Protein AF-A0A166CXY4-F1 (afdb_monomer)

Foldseek 3Di:
DFWWKKWFKWKAWPVDRQFIFTKIATQQAFLLQVVVQVCVQQVHDDPAKKKKAQVADDPDGPPMAIPDPDPVGHHRRDGNNVSPDDQQRKIWMFTHPPPGGIIIMGGHDMDIGPDDDGMHTPDGGDHDDPDDDPVNVVVPPPDPLPPDDDDDDQQDWFQDPNDTDRNVRVSVQLSVDWDQDPNWIWTQDPNDIDTPVRVVVRD

pLDDT: mean 85.79, std 14.76, range [39.22, 98.81]

Radius of gyration: 26.17 Å; Cα contacts (8 Å, |Δi|>4): 365; chains: 1; bounding box: 60×29×74 Å

Structure (mmCIF, N/CA/C/O backbone):
data_AF-A0A166CXY4-F1
#
_entry.id   AF-A0A166CXY4-F1
#
loop_
_atom_site.group_PDB
_atom_site.id
_atom_site.type_symbol
_atom_site.label_atom_id
_atom_site.label_alt_id
_atom_site.label_comp_id
_atom_site.label_asym_id
_atom_site.label_entity_id
_atom_site.label_seq_id
_atom_site.pdbx_PDB_ins_code
_atom_site.Cartn_x
_atom_site.Cartn_y
_atom_site.Cartn_z
_atom_site.occupancy
_atom_site.B_iso_or_equiv
_atom_site.auth_seq_id
_atom_site.auth_comp_id
_atom_site.auth_asym_id
_atom_site.auth_atom_id
_atom_site.pdbx_PDB_model_num
ATOM 1 N N . MET A 1 1 ? -22.647 -6.910 21.589 1.00 65.75 1 MET A N 1
ATOM 2 C CA . MET A 1 1 ? -21.439 -6.856 20.734 1.00 65.75 1 MET A CA 1
ATOM 3 C C . MET A 1 1 ? -20.836 -5.466 20.841 1.00 65.75 1 MET A C 1
ATOM 5 O O . MET A 1 1 ? -21.573 -4.499 20.676 1.00 65.75 1 MET A O 1
ATOM 9 N N . THR A 1 2 ? -19.546 -5.363 21.155 1.00 84.75 2 THR A N 1
ATOM 10 C CA . THR A 1 2 ? -18.831 -4.078 21.233 1.00 84.75 2 THR A CA 1
ATOM 11 C C . THR A 1 2 ? -18.620 -3.524 19.826 1.00 84.75 2 THR A C 1
ATOM 13 O O . THR A 1 2 ? -18.305 -4.283 18.909 1.00 84.75 2 THR A O 1
ATOM 16 N N . LYS A 1 3 ? -18.836 -2.217 19.637 1.00 89.06 3 LYS A N 1
ATOM 17 C CA . LYS A 1 3 ? -18.522 -1.552 18.366 1.00 89.06 3 LYS A CA 1
ATOM 18 C C . LYS A 1 3 ? -17.006 -1.521 18.182 1.00 89.06 3 LYS A C 1
ATOM 20 O O . LYS A 1 3 ? -16.303 -1.185 19.130 1.00 89.06 3 LYS A O 1
ATOM 25 N N . LYS A 1 4 ? -16.551 -1.824 16.971 1.00 94.31 4 LYS A N 1
ATOM 26 C CA . LYS A 1 4 ? -15.147 -1.759 16.560 1.00 94.31 4 LYS A CA 1
ATOM 27 C C . LYS A 1 4 ? -14.946 -0.616 15.579 1.00 94.31 4 LYS A C 1
ATOM 29 O O . LYS A 1 4 ? -15.883 -0.292 14.839 1.00 94.31 4 LYS A O 1
ATOM 34 N N . GLU A 1 5 ? -13.761 -0.017 15.566 1.00 97.12 5 GLU A N 1
ATOM 35 C CA . GLU A 1 5 ? -13.399 0.948 14.534 1.00 97.12 5 GLU A CA 1
ATOM 36 C C . GLU A 1 5 ? -13.218 0.258 13.181 1.00 97.12 5 GLU A C 1
ATOM 38 O O . GLU A 1 5 ? -12.687 -0.849 13.064 1.00 97.12 5 GLU A O 1
ATOM 43 N N . VAL A 1 6 ? -13.716 0.913 12.141 1.00 97.88 6 VAL A N 1
ATOM 44 C CA . VAL A 1 6 ? -13.521 0.546 10.747 1.00 97.88 6 VAL A CA 1
ATOM 45 C C . VAL A 1 6 ? -12.967 1.767 10.036 1.00 97.88 6 VAL A C 1
ATOM 47 O O . VAL A 1 6 ? -13.570 2.841 10.051 1.00 97.88 6 VAL A O 1
ATOM 50 N N . TYR A 1 7 ? -11.806 1.579 9.426 1.00 98.38 7 TYR A N 1
ATOM 51 C CA . TYR A 1 7 ? -11.067 2.593 8.702 1.00 98.38 7 TYR A CA 1
ATOM 52 C C . TYR A 1 7 ? -11.432 2.543 7.225 1.00 98.38 7 TYR A C 1
ATOM 54 O O . TYR A 1 7 ? -11.537 1.466 6.635 1.00 98.38 7 TYR A O 1
ATOM 62 N N . GLU A 1 8 ? -11.577 3.716 6.623 1.00 98.50 8 GLU A N 1
ATOM 63 C CA . GLU A 1 8 ? -11.551 3.889 5.174 1.00 98.50 8 GLU A CA 1
ATOM 64 C C . GLU A 1 8 ? -10.225 4.549 4.809 1.00 98.50 8 GLU A C 1
ATOM 66 O O . GLU A 1 8 ? -9.956 5.686 5.196 1.00 98.50 8 GLU A O 1
ATOM 71 N N . LEU A 1 9 ? -9.381 3.810 4.099 1.00 98.81 9 LEU A N 1
ATOM 72 C CA . LEU A 1 9 ? -8.016 4.189 3.761 1.00 98.81 9 LEU A CA 1
ATOM 73 C C . LEU A 1 9 ? -7.928 4.434 2.256 1.00 98.81 9 LEU A C 1
ATOM 75 O O . LEU A 1 9 ? -8.240 3.538 1.471 1.00 98.81 9 LEU A O 1
ATOM 79 N N . LYS A 1 10 ? -7.506 5.629 1.839 1.00 98.75 10 LYS A N 1
ATOM 80 C CA . LYS A 1 10 ? -7.125 5.879 0.444 1.00 98.75 10 LYS A CA 1
ATOM 81 C C . LYS A 1 10 ? -5.663 5.504 0.280 1.00 98.75 10 LYS A C 1
ATOM 83 O O . LYS A 1 10 ? -4.832 6.060 0.985 1.00 98.75 10 LYS A O 1
ATOM 88 N N . VAL A 1 11 ? -5.378 4.600 -0.643 1.00 98.69 11 VAL A N 1
ATOM 89 C CA . VAL A 1 11 ? -4.031 4.164 -1.008 1.00 98.69 11 VAL A CA 1
ATOM 90 C C . VAL A 1 11 ? -3.764 4.630 -2.429 1.00 98.69 11 VAL A C 1
ATOM 92 O O . VAL A 1 11 ? -4.503 4.245 -3.333 1.00 98.69 11 VAL A O 1
ATOM 95 N N . VAL A 1 12 ? -2.769 5.488 -2.613 1.00 98.62 12 VAL A N 1
ATOM 96 C CA . VAL A 1 12 ? -2.410 6.118 -3.889 1.00 98.62 12 VAL A CA 1
ATOM 97 C C . VAL A 1 12 ? -1.021 5.642 -4.279 1.00 98.62 12 VAL A C 1
ATOM 99 O O . VAL A 1 12 ? -0.127 5.665 -3.436 1.00 98.62 12 VAL A O 1
ATOM 102 N N . TYR A 1 13 ? -0.851 5.197 -5.519 1.00 98.06 13 TYR A N 1
ATOM 103 C CA . TYR A 1 13 ? 0.473 4.883 -6.048 1.00 98.06 13 TYR A CA 1
ATOM 104 C C . TYR A 1 13 ? 1.281 6.175 -6.210 1.00 98.06 13 TYR A C 1
ATOM 106 O O . TYR A 1 13 ? 0.756 7.170 -6.705 1.00 98.06 13 TYR A O 1
ATOM 114 N N . ASP A 1 14 ? 2.528 6.185 -5.747 1.00 96.19 14 ASP A N 1
ATOM 115 C CA . ASP A 1 14 ? 3.358 7.395 -5.761 1.00 96.19 14 ASP A CA 1
ATOM 116 C C . ASP A 1 14 ? 3.742 7.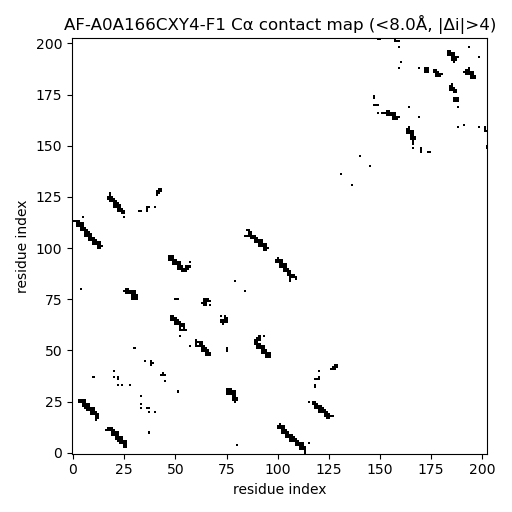825 -7.1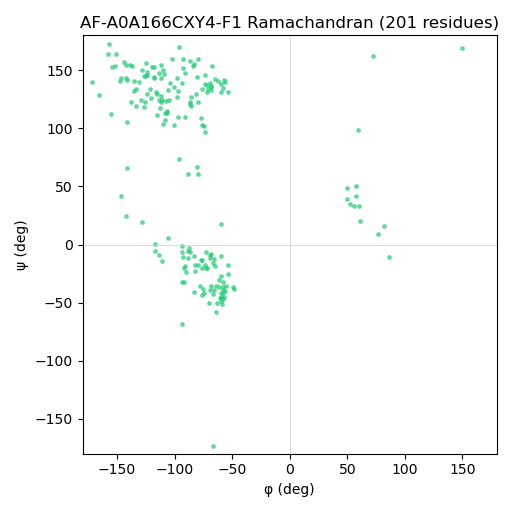86 1.00 96.19 14 ASP A C 1
ATOM 118 O O . ASP A 1 14 ? 3.728 9.015 -7.489 1.00 96.19 14 ASP A O 1
ATOM 122 N N . GLY A 1 15 ? 3.975 6.861 -8.086 1.00 94.19 15 GLY A N 1
ATOM 123 C CA . GLY A 1 15 ? 4.347 7.139 -9.478 1.00 94.19 15 GLY A CA 1
ATOM 124 C C . GLY A 1 15 ? 3.213 7.696 -10.348 1.00 94.19 15 GLY A C 1
ATOM 125 O O . GLY A 1 15 ? 3.483 8.320 -11.370 1.00 94.19 15 GLY A O 1
ATOM 126 N N . ASP A 1 16 ? 1.949 7.511 -9.950 1.00 95.88 16 ASP A N 1
ATOM 127 C CA . ASP A 1 16 ? 0.789 8.096 -10.631 1.00 95.88 16 ASP A CA 1
ATOM 128 C C . ASP A 1 16 ? -0.404 8.247 -9.674 1.00 95.88 16 ASP A C 1
ATOM 130 O O . ASP A 1 16 ? -1.050 7.276 -9.261 1.00 95.88 16 ASP A O 1
ATOM 134 N N . SER A 1 17 ? -0.746 9.501 -9.372 1.00 94.38 17 SER A N 1
ATOM 135 C CA . SER A 1 17 ? -1.829 9.846 -8.449 1.00 94.38 17 SER A CA 1
ATOM 136 C C . SER A 1 17 ? -3.241 9.479 -8.936 1.00 94.38 17 SER A C 1
ATOM 138 O O . SER A 1 17 ? -4.169 9.413 -8.118 1.00 94.38 17 SER A O 1
ATOM 140 N N . GLU A 1 18 ? -3.415 9.196 -10.233 1.00 96.25 18 GLU A N 1
ATOM 141 C CA . GLU A 1 18 ? -4.673 8.700 -10.801 1.00 96.25 18 GLU A CA 1
ATOM 142 C C . GLU A 1 18 ? -4.903 7.210 -10.501 1.00 96.25 18 GLU A C 1
ATOM 144 O O . GLU A 1 18 ? -6.028 6.707 -10.620 1.00 96.25 18 GLU A O 1
ATOM 149 N N . ILE A 1 19 ? -3.872 6.505 -10.028 1.00 97.62 19 ILE A N 1
ATOM 150 C CA . ILE A 1 19 ? -3.940 5.104 -9.629 1.00 97.62 19 ILE A CA 1
ATOM 151 C C . ILE A 1 19 ? -4.141 5.013 -8.116 1.00 97.62 19 ILE A C 1
ATOM 153 O O . ILE A 1 19 ? -3.248 5.276 -7.309 1.00 97.62 19 ILE A O 1
ATOM 157 N N . PHE A 1 20 ? -5.338 4.591 -7.696 1.00 98.62 20 PHE A N 1
ATOM 158 C CA . PHE A 1 20 ? -5.637 4.450 -6.273 1.00 98.62 20 PHE A CA 1
ATOM 159 C C . PHE A 1 20 ? -6.671 3.375 -5.942 1.00 98.62 20 PHE A C 1
ATOM 161 O O . PHE A 1 20 ? -7.460 2.903 -6.771 1.00 98.62 20 PHE A O 1
ATOM 168 N N . ARG A 1 21 ? -6.701 3.015 -4.659 1.00 98.69 21 ARG A N 1
ATOM 169 C CA . ARG A 1 21 ? -7.725 2.181 -4.028 1.00 98.69 21 ARG A CA 1
ATOM 170 C C . ARG A 1 21 ? -8.282 2.896 -2.803 1.00 98.69 21 ARG A C 1
ATOM 172 O O . ARG A 1 21 ? -7.561 3.592 -2.098 1.00 98.69 21 ARG A O 1
ATOM 179 N N . VAL A 1 22 ? -9.570 2.718 -2.531 1.00 98.62 22 VAL A N 1
ATOM 180 C CA . VAL A 1 22 ? -10.152 3.029 -1.217 1.00 98.62 22 VAL A CA 1
ATOM 181 C C . VAL A 1 22 ? -10.479 1.707 -0.551 1.00 98.62 22 VAL A C 1
ATOM 183 O O . VAL A 1 22 ? -11.342 0.977 -1.035 1.00 98.62 22 VAL A O 1
ATOM 186 N N . ILE A 1 23 ? -9.776 1.383 0.526 1.00 98.62 23 ILE A N 1
ATOM 187 C CA . ILE A 1 23 ? -9.884 0.115 1.247 1.00 98.62 23 ILE A CA 1
ATOM 188 C C . ILE A 1 23 ? -10.630 0.353 2.554 1.00 98.62 23 ILE A C 1
ATOM 190 O O . ILE A 1 23 ? -10.317 1.282 3.294 1.00 98.62 23 ILE A O 1
ATOM 194 N N . LYS A 1 24 ? -11.610 -0.502 2.846 1.00 98.12 24 LYS A N 1
ATOM 195 C CA . LYS A 1 24 ? -12.312 -0.526 4.129 1.00 98.12 24 LYS A CA 1
ATOM 196 C C . LYS A 1 24 ? -11.826 -1.711 4.954 1.00 98.12 24 LYS A C 1
ATOM 198 O O . LYS A 1 24 ? -11.881 -2.843 4.468 1.00 98.12 24 LYS A O 1
ATOM 203 N N . ILE A 1 25 ? -11.350 -1.458 6.172 1.00 98.38 25 ILE A N 1
ATOM 204 C CA . ILE A 1 25 ? -10.673 -2.449 7.023 1.00 98.38 25 ILE A CA 1
ATOM 205 C C . ILE A 1 25 ? -10.956 -2.190 8.511 1.00 98.38 25 ILE A C 1
ATOM 207 O O . ILE A 1 25 ? -11.045 -1.043 8.934 1.00 98.38 25 ILE A O 1
ATOM 211 N N . ARG A 1 26 ? -11.154 -3.245 9.310 1.00 97.38 26 ARG A N 1
ATOM 212 C CA . ARG A 1 26 ? -11.517 -3.136 10.739 1.00 97.38 26 ARG A CA 1
ATOM 213 C C . ARG A 1 26 ? -10.284 -3.147 11.630 1.00 97.38 26 ARG A C 1
ATOM 215 O O . ARG A 1 26 ? -9.298 -3.782 11.287 1.00 97.38 26 ARG A O 1
ATOM 222 N N . GLU A 1 27 ? -10.385 -2.509 12.787 1.00 97.06 27 GLU A N 1
ATOM 223 C CA . GLU A 1 27 ? -9.291 -2.293 13.740 1.00 97.06 27 GLU A CA 1
ATOM 224 C C . GLU A 1 27 ? -8.526 -3.528 14.200 1.00 97.06 27 GLU A C 1
ATOM 226 O O . GLU A 1 27 ? -7.366 -3.409 14.561 1.00 97.06 27 GLU A O 1
ATOM 231 N N . ASP A 1 28 ? -9.144 -4.703 14.171 1.00 95.88 28 ASP A N 1
ATOM 232 C CA . ASP A 1 28 ? -8.529 -5.970 14.558 1.00 95.88 28 ASP A CA 1
ATOM 233 C C . ASP A 1 28 ? -7.762 -6.662 13.425 1.00 95.88 28 ASP A C 1
ATOM 235 O O . ASP A 1 28 ? -7.106 -7.669 13.675 1.00 95.88 28 ASP A O 1
ATOM 239 N N . HIS A 1 29 ? -7.827 -6.133 12.203 1.00 97.88 29 HIS A N 1
ATOM 240 C CA . HIS A 1 29 ? -6.962 -6.569 11.113 1.00 97.88 29 HIS A CA 1
ATOM 241 C C . HIS A 1 29 ? -5.584 -5.931 11.243 1.00 97.88 29 HIS A C 1
ATOM 243 O O . HIS A 1 29 ? -5.406 -4.905 11.907 1.00 97.88 29 HIS A O 1
ATOM 249 N N . SER A 1 30 ? -4.617 -6.558 10.592 1.00 98.06 30 SER A N 1
ATOM 250 C CA . SER A 1 30 ? -3.218 -6.164 10.622 1.00 98.06 30 SER A CA 1
ATOM 251 C C . SER A 1 30 ? -2.809 -5.285 9.439 1.00 98.06 30 SER A C 1
ATOM 253 O O . SER A 1 30 ? -3.540 -5.154 8.452 1.00 98.06 30 SER A O 1
ATOM 255 N N . LEU A 1 31 ? -1.605 -4.711 9.508 1.00 98.19 31 LEU A N 1
ATOM 256 C CA . LEU A 1 31 ? -0.964 -4.106 8.334 1.00 98.19 31 LEU A CA 1
ATOM 257 C C . LEU A 1 31 ? -0.712 -5.144 7.228 1.00 98.19 31 LEU A C 1
ATOM 259 O O . LEU A 1 31 ? -0.798 -4.823 6.044 1.00 98.19 31 LEU A O 1
ATOM 263 N N . GLU A 1 32 ? -0.474 -6.405 7.594 1.00 97.81 32 GLU A N 1
ATOM 264 C CA . GLU A 1 32 ? -0.384 -7.517 6.648 1.00 97.81 32 GLU A CA 1
ATOM 265 C C . GLU A 1 32 ? -1.688 -7.700 5.855 1.00 97.81 32 GLU A C 1
ATOM 267 O O . GLU A 1 32 ? -1.668 -7.829 4.630 1.00 97.81 32 GLU A O 1
ATOM 272 N N . ASP A 1 33 ? -2.837 -7.653 6.532 1.00 98.25 33 ASP A N 1
ATOM 273 C CA . ASP A 1 33 ? -4.148 -7.754 5.882 1.00 98.25 33 ASP A CA 1
ATOM 274 C C . ASP A 1 33 ? -4.412 -6.570 4.943 1.00 98.25 33 ASP A C 1
ATOM 276 O O . ASP A 1 33 ? -5.017 -6.740 3.878 1.00 98.25 33 ASP A O 1
ATOM 280 N N . LEU A 1 34 ? -3.943 -5.372 5.312 1.00 98.56 34 LEU A N 1
ATOM 281 C CA . LEU A 1 34 ? -4.001 -4.189 4.456 1.00 98.56 34 LEU A CA 1
ATOM 282 C C . LEU A 1 34 ? -3.170 -4.386 3.180 1.00 98.56 34 LEU A C 1
ATOM 284 O O . LEU A 1 34 ? -3.705 -4.189 2.086 1.00 98.56 34 LEU A O 1
ATOM 288 N N . ALA A 1 35 ? -1.913 -4.826 3.308 1.00 98.25 35 ALA A N 1
ATOM 289 C CA . ALA A 1 35 ? -1.032 -5.098 2.171 1.00 98.25 35 ALA A CA 1
ATOM 290 C C . ALA A 1 35 ? -1.631 -6.163 1.241 1.00 98.25 35 ALA A C 1
ATOM 292 O O . ALA A 1 35 ? -1.832 -5.903 0.058 1.00 98.25 35 ALA A O 1
ATOM 293 N N . LYS A 1 36 ? -2.051 -7.314 1.782 1.00 98.06 36 LYS A N 1
ATOM 294 C CA . LYS A 1 36 ? -2.707 -8.385 1.007 1.00 98.06 36 LYS A CA 1
ATOM 295 C C . LYS A 1 36 ? -3.948 -7.892 0.262 1.00 98.06 36 LYS A C 1
ATOM 297 O O . LYS A 1 36 ? -4.190 -8.283 -0.880 1.00 98.06 36 LYS A O 1
ATOM 302 N N . THR A 1 37 ? -4.752 -7.034 0.896 1.00 98.44 37 THR A N 1
ATOM 303 C CA . THR A 1 37 ? -5.955 -6.461 0.273 1.00 98.44 37 THR A CA 1
ATOM 304 C C . THR A 1 37 ? -5.599 -5.526 -0.881 1.00 98.44 37 THR A C 1
ATOM 306 O O . THR A 1 37 ? -6.249 -5.582 -1.927 1.00 98.44 37 THR A O 1
ATOM 309 N N . LEU A 1 38 ? -4.574 -4.687 -0.704 1.00 98.50 38 LEU A N 1
ATOM 310 C CA . LEU A 1 38 ? -4.070 -3.798 -1.745 1.00 98.50 38 LEU A CA 1
ATOM 311 C C . LEU A 1 38 ? -3.501 -4.595 -2.921 1.00 98.50 38 LEU A C 1
ATOM 313 O O . LEU A 1 38 ? -4.020 -4.450 -4.026 1.00 98.50 38 LEU A O 1
ATOM 317 N N . LEU A 1 39 ? -2.508 -5.452 -2.675 1.00 97.75 39 LEU A N 1
ATOM 318 C CA . LEU A 1 39 ? -1.756 -6.192 -3.696 1.00 97.75 39 LEU A CA 1
ATOM 319 C C . LEU A 1 39 ? -2.684 -7.043 -4.560 1.00 97.75 39 LEU A C 1
ATOM 321 O O . LEU A 1 39 ? -2.713 -6.900 -5.782 1.00 97.75 39 LEU A O 1
ATOM 325 N N . LYS A 1 40 ? -3.603 -7.784 -3.927 1.00 96.69 40 LYS A N 1
ATOM 326 C CA . LYS A 1 40 ? -4.647 -8.531 -4.642 1.00 96.69 40 LYS A CA 1
ATOM 327 C C . LYS A 1 40 ? -5.490 -7.645 -5.567 1.00 96.69 40 LYS A C 1
ATOM 329 O O . LYS A 1 40 ? -5.926 -8.093 -6.625 1.00 96.69 40 LYS A O 1
ATOM 334 N N . SER A 1 41 ? -5.764 -6.401 -5.178 1.00 96.81 41 SER A N 1
ATOM 335 C CA . SER A 1 41 ? -6.587 -5.473 -5.968 1.00 96.81 41 SER A CA 1
ATOM 336 C C . SER A 1 41 ? -5.852 -4.793 -7.125 1.00 96.81 41 SER A C 1
ATOM 338 O O . SER A 1 41 ? -6.500 -4.240 -8.021 1.00 96.81 41 SER A O 1
ATOM 340 N N . ILE A 1 42 ? -4.521 -4.800 -7.093 1.00 94.94 42 ILE A N 1
ATOM 341 C CA . ILE A 1 42 ? -3.655 -4.318 -8.176 1.00 94.94 42 ILE A CA 1
ATOM 342 C C . ILE A 1 42 ? -2.996 -5.474 -8.939 1.00 94.94 42 ILE A C 1
ATOM 344 O O . ILE A 1 42 ? -2.243 -5.219 -9.865 1.00 94.94 42 ILE A O 1
ATOM 348 N N . LYS A 1 43 ? -3.369 -6.723 -8.615 1.00 94.38 43 LYS A N 1
ATOM 349 C CA . LYS A 1 43 ? -2.863 -7.969 -9.213 1.00 94.38 43 LYS A CA 1
ATOM 350 C C . LYS A 1 43 ? -1.356 -8.161 -9.042 1.00 94.38 43 LYS A C 1
ATOM 352 O O . LYS A 1 43 ? -0.718 -8.730 -9.919 1.00 94.38 43 LYS A O 1
ATOM 357 N N . PHE A 1 44 ? -0.829 -7.687 -7.923 1.00 94.75 44 PHE A N 1
ATOM 358 C CA . PHE A 1 44 ? 0.534 -7.991 -7.525 1.00 94.75 44 PHE A CA 1
ATOM 359 C C . PHE A 1 44 ? 0.561 -9.336 -6.797 1.00 94.75 44 PHE A C 1
ATOM 361 O O . PHE A 1 44 ? -0.450 -9.757 -6.212 1.00 94.75 44 PHE A O 1
ATOM 368 N N . ASP A 1 45 ? 1.705 -10.001 -6.848 1.00 91.88 45 ASP A N 1
ATOM 369 C CA . ASP A 1 45 ? 2.035 -11.125 -5.981 1.00 91.88 45 ASP A CA 1
ATOM 370 C C . ASP A 1 45 ? 2.175 -10.686 -4.505 1.00 91.88 45 ASP A C 1
ATOM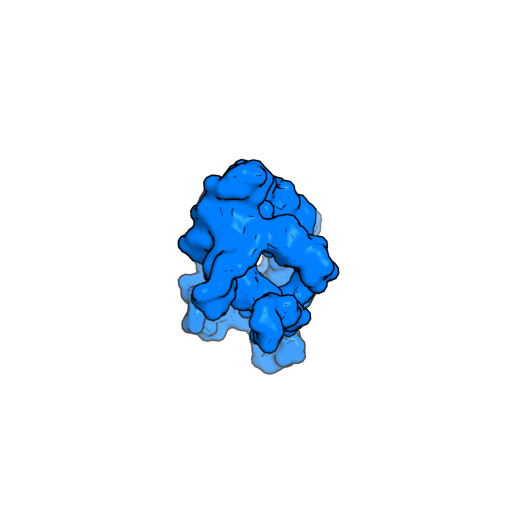 372 O O . ASP A 1 45 ? 1.783 -9.588 -4.097 1.00 91.88 45 ASP A O 1
ATOM 376 N N . TYR A 1 46 ? 2.605 -11.618 -3.655 1.00 90.88 46 TYR A N 1
ATOM 377 C CA . TYR A 1 46 ? 2.742 -11.410 -2.212 1.00 90.88 46 TYR A CA 1
ATOM 378 C C . TYR A 1 46 ? 3.935 -12.203 -1.647 1.00 90.88 46 TYR A C 1
ATOM 380 O O . TYR A 1 46 ? 3.844 -12.858 -0.606 1.00 90.88 46 TYR A O 1
ATOM 388 N N . ASP A 1 47 ? 5.047 -12.208 -2.367 1.00 89.19 47 ASP A N 1
ATOM 389 C CA . ASP A 1 47 ? 6.281 -12.937 -2.048 1.00 89.19 47 ASP A CA 1
ATOM 390 C C . ASP A 1 47 ? 7.491 -12.021 -1.808 1.00 89.19 47 ASP A C 1
ATOM 392 O O . ASP A 1 47 ? 8.519 -12.492 -1.316 1.00 89.19 47 ASP A O 1
ATOM 396 N N . HIS A 1 48 ? 7.341 -10.710 -2.013 1.00 91.31 48 HIS A N 1
ATOM 397 C CA . HIS A 1 48 ? 8.398 -9.730 -1.775 1.00 91.31 48 HIS A CA 1
ATOM 398 C C . HIS A 1 48 ? 8.449 -9.219 -0.328 1.00 91.31 48 HIS A C 1
ATOM 400 O O . HIS A 1 48 ? 7.474 -9.255 0.435 1.00 91.31 48 HIS A O 1
ATOM 406 N N . MET A 1 49 ? 9.621 -8.707 0.061 1.00 93.00 49 MET A N 1
ATOM 407 C CA . MET A 1 49 ? 9.778 -7.938 1.296 1.00 93.00 49 MET A CA 1
ATOM 408 C C . MET A 1 49 ? 9.166 -6.548 1.137 1.00 93.00 49 MET A C 1
ATOM 410 O O . MET A 1 49 ? 9.189 -5.956 0.061 1.00 93.00 49 MET A O 1
ATOM 414 N N . TYR A 1 50 ? 8.598 -6.038 2.225 1.00 94.50 50 TYR A N 1
ATOM 415 C CA . TYR A 1 50 ? 7.966 -4.727 2.254 1.00 94.50 50 TYR A CA 1
ATOM 416 C C . TYR A 1 50 ? 7.906 -4.182 3.677 1.00 94.50 50 TYR A C 1
ATOM 418 O O . TYR A 1 50 ? 8.024 -4.932 4.657 1.00 94.50 50 TYR A O 1
ATOM 426 N N . LEU A 1 51 ? 7.665 -2.880 3.801 1.00 94.69 51 LEU A N 1
ATOM 427 C CA . LEU A 1 51 ? 7.455 -2.229 5.087 1.00 94.69 51 LEU A CA 1
ATOM 428 C C . LEU A 1 51 ? 6.392 -1.139 5.031 1.00 94.69 51 LEU A C 1
ATOM 430 O O . LEU A 1 51 ? 6.142 -0.532 3.992 1.00 94.69 51 LEU A O 1
ATOM 434 N N . PHE A 1 52 ? 5.782 -0.879 6.182 1.00 96.38 52 PHE A N 1
ATOM 435 C CA . PHE A 1 52 ? 4.996 0.323 6.412 1.00 96.38 52 PHE A CA 1
ATOM 436 C C . PHE A 1 52 ? 5.816 1.327 7.202 1.00 96.38 52 PHE A C 1
ATOM 438 O O . PHE A 1 52 ? 6.437 0.970 8.201 1.00 96.38 52 PHE A O 1
ATOM 445 N N . ASN A 1 53 ? 5.762 2.584 6.785 1.00 94.75 53 ASN A N 1
ATOM 446 C CA . ASN A 1 53 ? 6.398 3.699 7.462 1.00 94.75 53 ASN A CA 1
ATOM 447 C C . ASN A 1 53 ? 5.328 4.663 7.971 1.00 94.75 53 ASN A C 1
ATOM 449 O O . ASN A 1 53 ? 4.634 5.319 7.187 1.00 94.75 53 ASN A O 1
ATOM 453 N N . MET A 1 54 ? 5.184 4.727 9.292 1.00 94.50 54 MET A N 1
ATOM 454 C CA . MET A 1 54 ? 4.130 5.492 9.955 1.00 94.50 54 MET A CA 1
ATOM 455 C C . MET A 1 54 ? 4.469 6.978 10.123 1.00 94.50 54 MET A C 1
ATOM 457 O O . MET A 1 54 ? 3.575 7.756 10.454 1.00 94.50 54 MET A O 1
ATOM 461 N N . ASP A 1 55 ? 5.715 7.376 9.850 1.00 88.69 55 ASP A N 1
ATOM 462 C CA . ASP A 1 55 ? 6.190 8.762 9.942 1.00 88.69 55 ASP A CA 1
ATOM 463 C C . ASP A 1 55 ? 5.960 9.554 8.644 1.00 88.69 55 ASP A C 1
ATOM 465 O O . ASP A 1 55 ? 6.235 10.753 8.589 1.00 88.69 55 ASP A O 1
ATOM 469 N N . ASN A 1 56 ? 5.429 8.902 7.598 1.00 80.88 56 ASN A N 1
ATOM 470 C CA . ASN A 1 56 ? 5.191 9.500 6.279 1.00 80.88 56 ASN A CA 1
ATOM 471 C C . ASN A 1 56 ? 6.482 10.076 5.655 1.00 80.88 56 ASN A C 1
ATOM 473 O O . ASN A 1 56 ? 6.480 11.178 5.099 1.00 80.88 56 ASN A O 1
ATOM 477 N N . ASN A 1 57 ? 7.589 9.340 5.788 1.00 75.69 57 ASN A N 1
ATOM 478 C CA . ASN A 1 57 ? 8.893 9.693 5.231 1.00 75.69 57 ASN A CA 1
ATOM 479 C C . ASN A 1 57 ? 9.620 8.447 4.701 1.00 75.69 57 ASN A C 1
ATOM 481 O O . ASN A 1 57 ? 10.176 7.695 5.496 1.00 75.69 57 ASN A O 1
ATOM 485 N N . TYR A 1 58 ? 9.676 8.274 3.377 1.00 62.44 58 TYR A N 1
ATOM 486 C CA . TYR A 1 58 ? 10.169 7.066 2.698 1.00 62.44 58 TYR A CA 1
ATOM 487 C C . TYR A 1 58 ? 11.517 6.525 3.190 1.00 62.44 58 TYR A C 1
ATOM 489 O O . TYR A 1 58 ? 11.669 5.313 3.306 1.00 62.44 58 TYR A O 1
ATOM 497 N N . TYR A 1 59 ? 12.472 7.394 3.526 1.00 63.19 59 TYR A N 1
ATOM 498 C CA . TYR A 1 59 ? 13.871 6.986 3.699 1.00 63.19 59 TYR A CA 1
ATOM 499 C C . TYR A 1 59 ? 14.398 7.095 5.135 1.00 63.19 59 TYR A C 1
ATOM 501 O O . TYR A 1 59 ? 15.515 6.661 5.403 1.00 63.19 59 TYR A O 1
ATOM 509 N N . GLN A 1 60 ? 13.646 7.713 6.054 1.00 65.69 60 GLN A N 1
ATOM 510 C CA . GLN A 1 60 ? 14.159 8.077 7.389 1.00 65.69 60 GLN A CA 1
ATOM 511 C C . GLN A 1 60 ? 13.132 7.890 8.520 1.00 65.69 60 GLN A C 1
ATOM 513 O O . GLN A 1 60 ? 13.206 8.575 9.536 1.00 65.69 60 GLN A O 1
ATOM 518 N N . GLY A 1 61 ? 12.143 7.008 8.349 1.00 69.44 61 GLY A N 1
ATOM 519 C CA . GLY A 1 61 ? 11.179 6.723 9.418 1.00 69.44 61 GLY A CA 1
ATOM 520 C C . GLY A 1 61 ? 11.772 5.828 10.505 1.00 69.44 61 GLY A C 1
ATOM 521 O O . GLY A 1 61 ? 12.371 4.796 10.204 1.00 69.44 61 GLY A O 1
ATOM 522 N N . GLU A 1 62 ? 11.561 6.198 11.765 1.00 80.62 62 GLU A N 1
ATOM 523 C CA . GLU A 1 62 ? 11.907 5.374 12.931 1.00 80.62 62 GLU A CA 1
ATOM 524 C C . GLU A 1 62 ? 10.733 4.459 13.323 1.00 80.62 62 GLU A C 1
ATOM 526 O O . GLU A 1 62 ? 10.928 3.396 13.912 1.00 80.62 62 GLU A O 1
ATOM 531 N N . ASN A 1 63 ? 9.504 4.838 12.958 1.00 90.44 63 ASN A N 1
ATOM 532 C CA . ASN A 1 63 ? 8.283 4.086 13.227 1.00 90.44 63 ASN A CA 1
ATOM 533 C C . ASN A 1 63 ? 7.890 3.218 12.022 1.00 90.44 63 ASN A C 1
ATOM 535 O O . ASN A 1 63 ? 6.947 3.521 11.277 1.00 90.44 63 ASN A O 1
ATOM 539 N N . THR A 1 64 ? 8.644 2.139 11.815 1.00 92.94 64 THR A N 1
ATOM 540 C CA . THR A 1 64 ? 8.458 1.211 10.694 1.00 92.94 64 THR A CA 1
ATOM 541 C C . THR A 1 64 ? 8.011 -0.176 11.147 1.00 92.94 64 THR A C 1
ATOM 543 O O . THR A 1 64 ? 8.367 -0.650 12.224 1.00 92.94 64 THR A O 1
ATOM 546 N N . TYR A 1 65 ? 7.213 -0.836 10.305 1.00 94.44 65 TYR A N 1
ATOM 547 C CA . TYR A 1 65 ? 6.752 -2.211 10.498 1.00 94.44 65 TYR A CA 1
ATOM 548 C C . TYR A 1 65 ? 7.083 -3.029 9.260 1.00 94.44 65 TYR A C 1
ATOM 550 O O . TYR A 1 65 ? 6.570 -2.747 8.178 1.00 94.44 65 TYR A O 1
ATOM 558 N N . GLU A 1 66 ? 7.911 -4.058 9.411 1.00 93.25 66 GLU A N 1
ATOM 559 C CA . GLU A 1 66 ? 8.483 -4.792 8.284 1.00 93.25 66 GLU A CA 1
ATOM 560 C C . GLU A 1 66 ? 7.898 -6.201 8.151 1.00 93.25 66 GLU A C 1
ATOM 562 O O . GLU A 1 66 ? 7.602 -6.899 9.132 1.00 93.25 66 GLU A O 1
ATOM 567 N N . ARG A 1 67 ? 7.778 -6.666 6.905 1.00 89.56 67 ARG A N 1
ATOM 568 C CA . ARG A 1 67 ? 7.651 -8.088 6.586 1.00 89.56 67 ARG A CA 1
ATOM 569 C C . ARG A 1 67 ? 9.047 -8.717 6.606 1.00 89.56 67 ARG A C 1
ATOM 571 O O . ARG A 1 67 ? 9.558 -9.166 5.591 1.00 89.56 67 ARG A O 1
ATOM 578 N N . SER A 1 68 ? 9.658 -8.771 7.785 1.00 76.06 68 SER A N 1
ATOM 579 C CA . SER A 1 68 ? 11.004 -9.325 7.969 1.00 76.06 68 SER A CA 1
ATOM 580 C C . SER A 1 68 ? 10.982 -10.739 8.563 1.00 76.06 68 SER A C 1
ATOM 582 O O . SER A 1 68 ? 9.987 -11.170 9.153 1.00 76.06 68 SER A O 1
ATOM 584 N N . LEU A 1 69 ? 12.081 -11.475 8.373 1.00 68.44 69 LEU A N 1
ATOM 585 C CA . LEU A 1 69 ? 12.409 -12.689 9.134 1.00 68.44 69 LEU A CA 1
ATOM 586 C C . LEU A 1 69 ? 13.072 -12.356 10.479 1.00 68.44 69 LEU A C 1
ATOM 588 O O . LEU A 1 69 ? 13.108 -13.201 11.371 1.00 68.44 69 LEU A O 1
ATOM 592 N N . ASP A 1 70 ? 13.580 -11.134 10.627 1.00 78.00 70 ASP A N 1
ATOM 593 C CA . ASP A 1 70 ? 14.186 -10.650 11.857 1.00 78.00 70 ASP A CA 1
ATOM 594 C C . ASP A 1 70 ? 13.102 -10.282 12.876 1.00 78.00 70 ASP A C 1
ATOM 596 O O . ASP A 1 70 ? 12.386 -9.290 12.733 1.00 78.00 70 ASP A O 1
ATOM 600 N N . SER A 1 71 ? 12.988 -11.094 13.928 1.00 73.94 71 SER A N 1
ATOM 601 C CA . SER A 1 71 ? 12.027 -10.887 15.013 1.00 73.94 71 SER A CA 1
ATOM 602 C C . SER A 1 71 ? 12.335 -9.681 15.904 1.00 73.94 71 SER A C 1
ATOM 604 O O . SER A 1 71 ? 11.517 -9.357 16.761 1.00 73.94 71 SER A O 1
ATOM 606 N N . SER A 1 72 ? 13.506 -9.049 15.761 1.00 81.31 72 SER A N 1
ATOM 607 C CA . SER A 1 72 ? 13.856 -7.843 16.520 1.00 81.31 72 SER A CA 1
ATOM 608 C C . SER A 1 72 ? 13.155 -6.585 16.000 1.00 81.31 72 SER A C 1
ATOM 610 O O . SER A 1 72 ? 13.012 -5.613 16.743 1.00 81.31 72 SER A O 1
ATOM 612 N N . LYS A 1 73 ? 12.672 -6.610 14.751 1.00 82.19 73 LYS A N 1
ATOM 613 C CA . LYS A 1 73 ? 11.977 -5.483 14.129 1.00 82.19 73 LYS A CA 1
ATOM 614 C C . LYS A 1 73 ? 10.461 -5.540 14.356 1.00 82.19 73 LYS A C 1
ATOM 616 O O . LYS A 1 73 ? 9.886 -6.634 14.382 1.00 82.19 73 LYS A O 1
ATOM 621 N N . PRO A 1 74 ? 9.774 -4.386 14.475 1.00 90.19 74 PRO A N 1
ATOM 622 C CA . PRO A 1 74 ? 8.319 -4.365 14.556 1.00 90.19 74 PRO A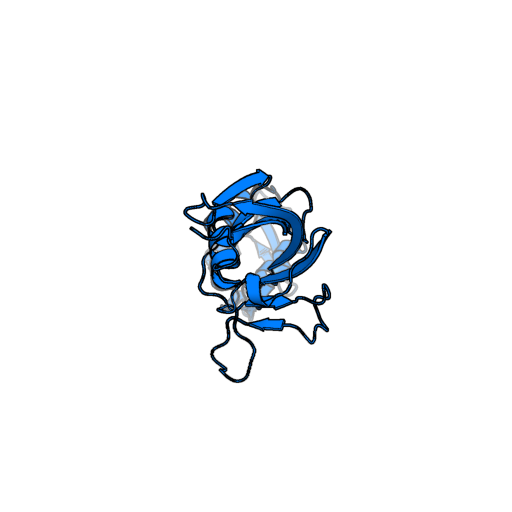 CA 1
ATOM 623 C C . PRO A 1 74 ? 7.687 -5.028 13.327 1.00 90.19 74 PRO A C 1
ATOM 625 O O . PRO A 1 74 ? 8.089 -4.798 12.188 1.00 90.19 74 PRO A O 1
ATOM 628 N N . SER A 1 75 ? 6.688 -5.877 13.557 1.00 94.50 75 SER A N 1
ATOM 629 C CA . SER A 1 75 ? 6.110 -6.723 12.510 1.00 94.50 75 SER A CA 1
ATOM 630 C C . SER A 1 75 ? 4.834 -6.130 11.919 1.00 94.50 75 SER A C 1
ATOM 632 O O . SER A 1 75 ? 3.965 -5.656 12.650 1.00 94.50 75 SER A O 1
ATOM 634 N N . VAL A 1 76 ? 4.635 -6.306 10.608 1.00 96.44 76 VAL A N 1
ATOM 635 C CA . VAL A 1 76 ? 3.364 -6.010 9.905 1.00 96.44 76 VAL A CA 1
ATOM 636 C C . VAL A 1 76 ? 2.154 -6.804 10.420 1.00 96.44 76 VAL A C 1
ATOM 638 O O . VAL A 1 76 ? 1.018 -6.502 10.065 1.00 96.44 76 VAL A O 1
ATOM 641 N N . LYS A 1 77 ? 2.364 -7.802 11.285 1.00 95.88 77 LYS A N 1
ATOM 642 C CA . LYS A 1 77 ? 1.283 -8.511 11.988 1.00 95.88 77 LYS A CA 1
ATOM 643 C C . LYS A 1 77 ? 0.619 -7.673 13.090 1.00 95.88 77 LYS A C 1
ATOM 645 O O . LYS A 1 77 ? -0.373 -8.125 13.658 1.00 95.88 77 LYS A O 1
ATOM 650 N N . ILE A 1 78 ? 1.140 -6.479 13.396 1.00 96.19 78 ILE A N 1
ATOM 651 C CA . ILE A 1 78 ? 0.498 -5.535 14.317 1.00 96.19 78 ILE A CA 1
ATOM 652 C C . ILE A 1 78 ? -0.917 -5.180 13.847 1.00 96.19 78 ILE A C 1
ATOM 654 O O . ILE A 1 78 ? -1.168 -5.019 12.652 1.00 96.19 78 ILE A O 1
ATOM 658 N N . SER A 1 79 ? -1.838 -5.056 14.801 1.00 97.31 79 SER A N 1
ATOM 659 C CA . SER A 1 79 ? -3.233 -4.704 14.559 1.00 97.31 79 SER A CA 1
ATOM 660 C C . SER A 1 79 ? -3.400 -3.193 14.371 1.00 97.31 79 SER A C 1
ATOM 662 O O . SER A 1 79 ? -2.755 -2.400 15.051 1.00 97.31 79 SER A O 1
ATOM 664 N N . LEU A 1 80 ? -4.315 -2.772 13.493 1.00 97.31 80 LEU A N 1
ATOM 665 C CA . LEU A 1 80 ? -4.583 -1.353 13.218 1.00 97.31 80 LEU A CA 1
ATOM 666 C C . LEU A 1 80 ? -4.997 -0.562 14.469 1.00 97.31 80 LEU A C 1
ATOM 668 O O . LEU A 1 80 ? -4.651 0.612 14.590 1.00 97.31 80 LEU A O 1
ATOM 672 N N . LYS A 1 81 ? -5.695 -1.201 15.418 1.00 96.19 81 LYS A N 1
ATOM 673 C CA . LYS A 1 81 ? -6.075 -0.588 16.703 1.00 96.19 81 LYS A CA 1
ATOM 674 C C . LYS A 1 81 ? -4.863 -0.139 17.536 1.00 96.19 81 LYS A C 1
ATOM 676 O O . LYS A 1 81 ? -4.990 0.783 18.335 1.00 96.19 81 LYS A O 1
ATOM 681 N N . ASP A 1 82 ? -3.708 -0.782 17.350 1.00 96.81 82 ASP A N 1
ATOM 682 C CA . ASP A 1 82 ? -2.488 -0.528 18.123 1.00 96.81 82 ASP A CA 1
ATOM 683 C C . ASP A 1 82 ? -1.635 0.592 17.492 1.00 96.81 82 ASP A C 1
ATOM 685 O O . ASP A 1 82 ? -0.666 1.049 18.090 1.00 96.81 82 ASP A O 1
ATOM 689 N N . LEU A 1 83 ? -2.023 1.089 16.308 1.00 95.56 83 LEU A N 1
ATOM 690 C CA . LEU A 1 83 ? -1.327 2.155 15.573 1.00 95.56 83 LEU A CA 1
ATOM 691 C C . LEU A 1 83 ? -1.872 3.564 15.860 1.00 95.56 83 LEU A C 1
ATOM 693 O O . LEU A 1 83 ? -1.384 4.538 15.291 1.00 95.56 83 LEU A O 1
ATOM 697 N N . ALA A 1 84 ? -2.904 3.683 16.705 1.00 94.94 84 ALA A N 1
ATOM 698 C CA . ALA A 1 84 ? -3.539 4.952 17.078 1.00 94.94 84 ALA A CA 1
ATOM 699 C C . ALA A 1 84 ? -3.925 5.845 15.873 1.00 94.94 84 ALA A C 1
ATOM 701 O O . ALA A 1 84 ? -3.785 7.073 15.924 1.00 94.94 84 ALA A O 1
ATOM 702 N N . LEU A 1 85 ? -4.420 5.226 14.792 1.00 96.75 85 LEU A N 1
ATOM 703 C CA . LEU A 1 85 ? -4.768 5.914 13.549 1.00 96.75 85 LEU A CA 1
ATOM 704 C C . LEU A 1 85 ? -5.833 6.992 13.770 1.00 96.75 85 LEU A C 1
ATOM 706 O O . LEU A 1 85 ? -6.838 6.786 14.451 1.00 96.75 85 LEU A O 1
ATOM 710 N N . LYS A 1 86 ? -5.641 8.146 13.127 1.00 97.19 86 LYS A N 1
ATOM 711 C CA . LYS A 1 86 ? -6.572 9.282 13.176 1.00 97.19 86 LYS A CA 1
ATOM 712 C C . LYS A 1 86 ? -6.991 9.679 11.773 1.00 97.19 86 LYS A C 1
ATOM 714 O O . LYS A 1 86 ? -6.208 9.579 10.834 1.00 97.19 86 LYS A O 1
ATOM 719 N N . LYS A 1 87 ? -8.216 10.187 11.629 1.00 97.94 87 LYS A N 1
ATOM 720 C CA . LYS A 1 87 ? -8.675 10.779 10.367 1.00 97.94 87 LYS A CA 1
ATOM 721 C C . LYS A 1 87 ? -7.691 11.865 9.910 1.00 97.94 87 LYS A C 1
ATOM 723 O O . LYS A 1 87 ? -7.323 12.730 10.698 1.00 97.94 87 LYS A O 1
ATOM 728 N N . GLY A 1 88 ? -7.282 11.808 8.645 1.00 97.44 88 GLY A N 1
ATOM 729 C CA . GLY A 1 88 ? -6.290 12.698 8.040 1.00 97.44 88 GLY A CA 1
ATOM 730 C C . GLY A 1 88 ? -4.833 12.262 8.225 1.00 97.44 88 GLY A C 1
ATOM 731 O O . GLY A 1 88 ? -3.968 12.825 7.559 1.00 97.44 88 GLY A O 1
ATOM 732 N N . MET A 1 89 ? -4.553 11.263 9.070 1.00 97.19 89 MET A N 1
ATOM 733 C CA . MET A 1 89 ? -3.206 10.708 9.216 1.00 97.19 89 MET A CA 1
ATOM 734 C C . MET A 1 89 ? -2.739 10.097 7.894 1.00 97.19 89 MET A C 1
ATOM 736 O O . MET A 1 89 ? -3.528 9.465 7.179 1.00 97.19 89 MET A O 1
ATOM 740 N N . LYS A 1 90 ? -1.454 10.297 7.597 1.00 97.12 90 LYS A N 1
ATOM 741 C CA . LYS A 1 90 ? -0.775 9.753 6.427 1.00 97.12 90 LYS A CA 1
ATOM 742 C C . LYS A 1 90 ? 0.353 8.833 6.861 1.00 97.12 90 LYS A C 1
ATOM 744 O O . LYS A 1 90 ? 0.982 9.090 7.881 1.00 97.12 90 LYS A O 1
ATOM 749 N N . PHE A 1 91 ? 0.563 7.774 6.101 1.00 97.12 91 PHE A N 1
ATOM 750 C CA . PHE A 1 91 ? 1.662 6.829 6.252 1.00 97.12 91 PHE A CA 1
ATOM 751 C C . PHE A 1 91 ? 1.894 6.138 4.909 1.00 97.12 91 PHE A C 1
ATOM 753 O O . PHE A 1 91 ? 1.123 6.336 3.968 1.00 97.12 91 PHE A O 1
ATOM 760 N N . GLN A 1 92 ? 2.958 5.353 4.794 1.00 96.50 92 GLN A N 1
ATOM 761 C CA . GLN A 1 92 ? 3.409 4.824 3.510 1.00 96.50 92 GLN A CA 1
ATOM 762 C C . GLN A 1 92 ? 3.598 3.315 3.562 1.00 96.50 92 GLN A C 1
ATOM 764 O O . GLN A 1 92 ? 3.917 2.762 4.612 1.00 96.50 92 GLN A O 1
ATOM 769 N N . LEU A 1 93 ? 3.401 2.668 2.419 1.00 97.25 93 LEU A N 1
ATOM 770 C CA . LEU A 1 93 ? 3.844 1.307 2.144 1.00 97.25 93 LEU A CA 1
ATOM 771 C C . LEU A 1 93 ? 4.951 1.385 1.091 1.00 97.25 93 LEU A C 1
ATOM 773 O O . LEU A 1 93 ? 4.748 1.980 0.035 1.00 97.25 93 LEU A O 1
ATOM 777 N N . TRP A 1 94 ? 6.086 0.767 1.387 1.00 95.62 94 TRP A N 1
ATOM 778 C CA . TRP A 1 94 ? 7.138 0.465 0.425 1.00 95.62 94 TRP A CA 1
ATOM 779 C C . TRP A 1 94 ? 7.114 -1.040 0.188 1.00 95.62 94 TRP A C 1
ATOM 781 O O . TRP A 1 94 ? 7.432 -1.810 1.097 1.00 95.62 94 TRP A O 1
ATOM 791 N N . TYR A 1 95 ? 6.631 -1.441 -0.984 1.00 95.88 95 TYR A N 1
ATOM 792 C CA . TYR A 1 95 ? 6.533 -2.828 -1.417 1.00 95.88 95 TYR A CA 1
ATOM 793 C C . TYR A 1 95 ? 7.631 -3.144 -2.420 1.00 95.88 95 TYR A C 1
ATOM 795 O O . TYR A 1 95 ? 7.886 -2.334 -3.301 1.00 95.88 95 TYR A O 1
ATOM 803 N N . ASP A 1 96 ? 8.221 -4.329 -2.279 1.00 94.25 96 ASP A N 1
ATOM 804 C CA . ASP A 1 96 ? 9.331 -4.814 -3.091 1.00 94.25 96 ASP A CA 1
ATOM 805 C C . ASP A 1 96 ? 10.570 -3.916 -3.024 1.00 94.25 96 ASP A C 1
ATOM 807 O O . ASP A 1 96 ? 10.685 -2.909 -3.713 1.00 94.25 96 ASP A O 1
ATOM 811 N N . PHE A 1 97 ? 11.530 -4.299 -2.184 1.00 89.94 97 PHE A N 1
ATOM 812 C CA . PHE A 1 97 ? 12.794 -3.568 -2.054 1.00 89.94 97 PHE A CA 1
ATOM 813 C C . PHE A 1 97 ? 13.686 -3.660 -3.305 1.00 89.94 97 PHE A C 1
ATOM 815 O O . PHE A 1 97 ? 14.725 -3.007 -3.333 1.00 89.94 97 PHE A O 1
ATOM 822 N N . GLY A 1 98 ? 13.340 -4.501 -4.289 1.00 90.25 98 GLY A N 1
ATOM 823 C CA . GLY A 1 98 ? 14.033 -4.558 -5.576 1.00 90.25 98 GLY A CA 1
ATOM 824 C C . GLY A 1 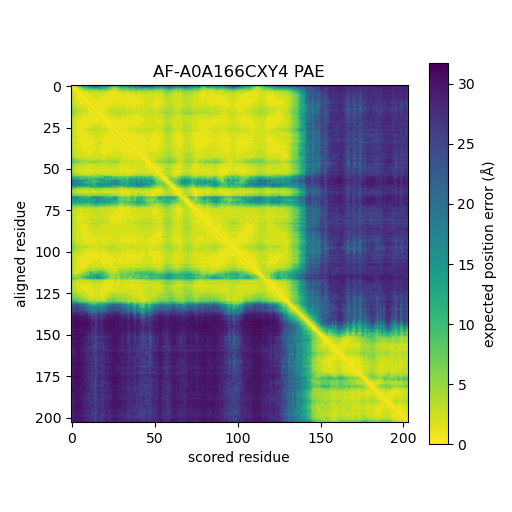98 ? 13.541 -3.503 -6.568 1.00 90.25 98 GLY A C 1
ATOM 825 O O . GLY A 1 98 ? 14.363 -2.894 -7.247 1.00 90.25 98 GLY A O 1
ATOM 826 N N . ASP A 1 99 ? 12.224 -3.276 -6.611 1.00 90.69 99 ASP A N 1
ATOM 827 C CA . ASP A 1 99 ? 11.558 -2.456 -7.637 1.00 90.69 99 ASP A CA 1
ATOM 828 C C . ASP A 1 99 ? 10.867 -1.193 -7.096 1.00 90.69 99 ASP A C 1
ATOM 830 O O . ASP A 1 99 ? 10.292 -0.415 -7.856 1.00 90.69 99 ASP A O 1
ATOM 834 N N . ASP A 1 100 ? 10.932 -0.960 -5.785 1.00 93.81 100 ASP A N 1
ATOM 835 C CA . ASP A 1 100 ? 10.569 0.302 -5.142 1.00 93.81 100 ASP A CA 1
ATOM 836 C C . ASP A 1 100 ? 9.122 0.768 -5.402 1.00 93.81 100 ASP A C 1
ATOM 838 O O . ASP A 1 100 ? 8.831 1.927 -5.720 1.00 93.81 100 ASP A O 1
ATOM 842 N N . TRP A 1 101 ? 8.153 -0.127 -5.183 1.00 95.56 101 TRP A N 1
ATOM 843 C CA . TRP A 1 101 ? 6.736 0.224 -5.275 1.00 95.56 101 TRP A CA 1
ATOM 844 C C . TRP A 1 101 ? 6.266 1.001 -4.046 1.00 95.56 101 TRP A C 1
ATOM 846 O O . TRP A 1 101 ? 5.963 0.448 -2.983 1.00 95.56 101 TRP A O 1
ATOM 856 N N . PHE A 1 102 ? 6.128 2.311 -4.212 1.00 96.31 102 PHE A N 1
ATOM 857 C CA . PHE A 1 102 ? 5.691 3.208 -3.153 1.00 96.31 102 PHE A CA 1
ATOM 858 C C . PHE A 1 102 ? 4.193 3.532 -3.214 1.00 96.31 102 PHE A C 1
ATOM 860 O O . PHE A 1 102 ? 3.650 3.936 -4.245 1.00 96.31 102 PHE A O 1
ATOM 867 N N . PHE A 1 103 ? 3.518 3.428 -2.066 1.00 97.94 103 PHE A N 1
ATOM 868 C CA . PHE A 1 103 ? 2.106 3.777 -1.918 1.00 97.94 103 PHE A CA 1
ATOM 869 C C . PHE A 1 103 ? 1.873 4.714 -0.732 1.00 97.94 103 PHE A C 1
ATOM 871 O O . PHE A 1 103 ? 2.164 4.384 0.419 1.00 97.94 103 PHE A O 1
ATOM 878 N N . ASN A 1 104 ? 1.259 5.862 -1.005 1.00 98.12 104 ASN A N 1
ATOM 879 C CA . ASN A 1 104 ? 0.833 6.828 -0.001 1.00 98.12 104 ASN A CA 1
ATOM 880 C C . ASN A 1 104 ? -0.554 6.465 0.538 1.00 98.12 104 ASN A C 1
ATOM 882 O O . ASN A 1 104 ? -1.516 6.324 -0.221 1.00 98.12 104 ASN A O 1
ATOM 886 N N . ILE A 1 105 ? -0.688 6.359 1.858 1.00 98.62 105 ILE A N 1
ATOM 887 C CA . ILE A 1 105 ? -1.921 5.945 2.528 1.00 98.62 105 ILE A CA 1
ATOM 888 C C . ILE A 1 105 ? -2.458 7.103 3.359 1.00 98.62 105 ILE A C 1
ATOM 890 O O . ILE A 1 105 ? -1.741 7.704 4.148 1.00 98.62 105 ILE A O 1
ATOM 894 N N . THR A 1 106 ? -3.739 7.428 3.194 1.00 98.62 106 THR A N 1
ATOM 895 C CA . THR A 1 106 ? -4.441 8.457 3.974 1.00 98.62 106 THR A CA 1
ATOM 896 C C . THR A 1 106 ? -5.680 7.870 4.637 1.00 98.62 106 THR A C 1
ATOM 898 O O . THR A 1 106 ? -6.534 7.285 3.968 1.00 98.62 106 THR A O 1
ATOM 901 N N . VAL A 1 107 ? -5.828 8.085 5.945 1.00 98.62 107 VAL A N 1
ATOM 902 C CA . VAL A 1 107 ? -7.038 7.715 6.692 1.00 98.62 107 VAL A CA 1
ATOM 903 C C . VAL A 1 107 ? -8.160 8.705 6.360 1.00 98.62 107 VAL A C 1
ATOM 905 O O . VAL A 1 107 ? -8.190 9.822 6.876 1.00 98.62 107 VAL A O 1
ATOM 908 N N . LEU A 1 108 ? -9.102 8.318 5.498 1.00 98.38 108 LEU A N 1
ATOM 909 C CA . LEU A 1 108 ? -10.217 9.177 5.081 1.00 98.38 108 LEU A CA 1
ATOM 910 C C . LEU A 1 108 ? -11.300 9.282 6.151 1.00 98.38 108 LEU A C 1
ATOM 912 O O . LEU A 1 108 ? -11.847 10.361 6.393 1.00 98.38 108 LEU A O 1
ATOM 916 N N . ASN A 1 109 ? -11.641 8.152 6.766 1.00 98.00 109 ASN A N 1
ATOM 917 C CA . ASN A 1 109 ? -12.734 8.068 7.719 1.00 98.00 109 ASN A CA 1
ATOM 918 C C . ASN A 1 109 ? -12.496 6.958 8.744 1.00 98.00 109 ASN A C 1
ATOM 920 O O . ASN A 1 109 ? -11.811 5.976 8.461 1.00 98.00 109 ASN A O 1
ATOM 924 N N . ILE A 1 110 ? -13.091 7.129 9.923 1.00 97.62 110 ILE A N 1
ATOM 925 C CA . ILE A 1 110 ? -13.114 6.139 10.999 1.00 97.62 110 ILE A CA 1
ATOM 926 C C . ILE A 1 110 ? -14.550 6.076 11.505 1.00 97.62 110 ILE A C 1
ATOM 928 O O . ILE A 1 110 ? -15.091 7.078 11.974 1.00 97.62 110 ILE A O 1
ATOM 932 N N . GLU A 1 111 ? -15.180 4.910 11.409 1.00 95.69 111 GLU A N 1
ATOM 933 C CA . GLU A 1 111 ? -16.534 4.680 11.916 1.00 95.69 111 GLU A CA 1
ATOM 934 C C . GLU A 1 111 ? -16.546 3.577 12.973 1.00 95.69 111 GLU A C 1
ATOM 936 O O . GLU A 1 111 ? -15.724 2.669 12.941 1.00 95.69 111 GLU A O 1
ATOM 941 N N . LYS A 1 112 ? -17.510 3.618 13.899 1.00 94.25 112 LYS A N 1
ATOM 942 C CA . LYS A 1 112 ? -17.700 2.567 14.908 1.00 94.25 112 LYS A CA 1
ATOM 943 C C . LYS A 1 112 ? -18.930 1.733 14.585 1.00 94.25 112 LYS A C 1
ATOM 945 O O . LYS A 1 112 ? -20.055 2.226 14.678 1.00 94.25 112 LYS A O 1
ATOM 950 N N . THR A 1 113 ? -18.732 0.455 14.275 1.00 92.00 113 THR A N 1
ATOM 951 C CA . THR A 1 113 ? -19.810 -0.458 13.867 1.00 92.00 113 THR A CA 1
ATOM 952 C C . THR A 1 113 ? -19.682 -1.829 14.527 1.00 92.00 113 THR A C 1
ATOM 954 O O . THR A 1 113 ? -18.600 -2.265 14.912 1.00 92.00 113 THR A O 1
ATOM 957 N N . THR A 1 114 ? -20.810 -2.519 14.688 1.00 87.31 114 THR A N 1
ATOM 958 C CA . THR A 1 114 ? -20.849 -3.951 15.036 1.00 87.31 114 THR A CA 1
ATOM 959 C C . THR A 1 114 ? -20.914 -4.845 13.797 1.00 87.31 114 THR A C 1
ATOM 961 O O . THR A 1 114 ? -20.775 -6.057 13.914 1.00 87.31 114 THR A O 1
ATOM 964 N N . LYS A 1 115 ? -21.140 -4.258 12.615 1.00 81.31 115 LYS A N 1
ATOM 965 C CA . LYS A 1 115 ? -21.325 -4.953 11.340 1.00 81.31 115 LYS A CA 1
ATOM 966 C C . LYS A 1 115 ? -20.124 -4.696 10.439 1.00 81.31 115 LYS A C 1
ATOM 968 O O . LYS A 1 115 ? -20.004 -3.608 9.880 1.00 81.31 115 LYS A O 1
ATOM 973 N N . PHE A 1 116 ? -19.250 -5.689 10.310 1.00 84.31 116 PHE A N 1
ATOM 974 C CA . PHE A 1 116 ? -18.165 -5.712 9.332 1.00 84.31 116 PHE A CA 1
ATOM 975 C C . PHE A 1 116 ? -17.602 -7.130 9.236 1.00 84.31 116 PHE A C 1
ATOM 977 O O . PHE A 1 116 ? -17.245 -7.693 10.270 1.00 84.31 116 PHE A O 1
ATOM 984 N N . ASP A 1 117 ? -17.488 -7.669 8.022 1.00 80.50 117 ASP A N 1
ATOM 985 C CA . ASP A 1 117 ? -17.005 -9.039 7.818 1.00 80.50 117 ASP A CA 1
ATOM 986 C C . ASP A 1 117 ? -15.498 -9.077 7.567 1.00 80.50 117 ASP A C 1
ATOM 988 O O . ASP A 1 117 ? -14.745 -9.559 8.409 1.00 80.50 117 ASP A O 1
ATOM 992 N N . LYS A 1 118 ? -15.059 -8.555 6.415 1.00 92.06 118 LYS A N 1
ATOM 993 C CA . LYS A 1 118 ? -13.684 -8.692 5.922 1.00 92.06 118 LYS A CA 1
ATOM 994 C C . LYS A 1 118 ? -13.195 -7.440 5.187 1.00 92.06 118 LYS A C 1
ATOM 996 O O . LYS A 1 118 ? -14.033 -6.699 4.657 1.00 92.06 118 LYS A O 1
ATOM 1001 N N . PRO A 1 119 ? -11.868 -7.230 5.104 1.00 96.31 119 PRO A N 1
ATOM 1002 C CA . PRO A 1 119 ? -11.277 -6.141 4.342 1.00 96.31 119 PRO A CA 1
ATOM 1003 C C . PRO A 1 119 ? -11.736 -6.190 2.886 1.00 96.31 119 PRO A C 1
ATOM 1005 O O . PRO A 1 119 ? -11.866 -7.268 2.296 1.00 96.31 119 PRO A O 1
ATOM 1008 N N . ARG A 1 120 ? -12.025 -5.025 2.303 1.00 95.88 120 ARG A N 1
ATOM 1009 C CA . ARG A 1 120 ? -12.469 -4.938 0.907 1.00 95.88 120 ARG A CA 1
ATOM 1010 C C . ARG A 1 120 ? -12.156 -3.592 0.275 1.00 95.88 120 ARG A C 1
ATOM 1012 O O . ARG A 1 120 ? -12.146 -2.562 0.946 1.00 95.88 120 ARG A O 1
ATOM 1019 N N . VAL A 1 121 ? -11.986 -3.609 -1.041 1.00 97.69 121 VAL A N 1
ATOM 1020 C CA . VAL A 1 121 ? -11.876 -2.404 -1.864 1.00 97.69 121 VAL A CA 1
ATOM 1021 C C . VAL A 1 121 ? -13.273 -1.840 -2.112 1.00 97.69 121 VAL A C 1
ATOM 1023 O O . VAL A 1 121 ? -14.145 -2.529 -2.632 1.00 97.69 121 VAL A O 1
ATOM 1026 N N . MET A 1 122 ? -13.483 -0.586 -1.726 1.00 96.81 122 MET A N 1
ATOM 1027 C CA . MET A 1 122 ? -14.717 0.174 -1.943 1.00 96.81 122 MET A CA 1
ATOM 1028 C C . MET A 1 122 ? -14.682 0.976 -3.247 1.00 96.81 122 MET A C 1
ATOM 1030 O O . MET A 1 122 ? -15.719 1.168 -3.873 1.00 96.81 122 MET A O 1
ATOM 1034 N N . LYS A 1 123 ? -13.497 1.451 -3.653 1.00 97.31 123 LYS A N 1
ATOM 1035 C CA . LYS A 1 123 ? -13.274 2.167 -4.917 1.00 97.31 123 LYS A CA 1
ATOM 1036 C C . LYS A 1 123 ? -11.926 1.778 -5.511 1.00 97.31 123 LYS A C 1
ATOM 1038 O O . LYS A 1 123 ? -10.960 1.598 -4.773 1.00 97.31 123 LYS A O 1
ATOM 1043 N N . SER A 1 124 ? -11.876 1.682 -6.835 1.00 97.94 124 SER A N 1
ATOM 1044 C CA . SER A 1 124 ? -10.686 1.341 -7.609 1.00 97.94 124 SER A CA 1
ATOM 1045 C C . SER A 1 124 ? -10.565 2.279 -8.804 1.00 97.94 124 SER A C 1
ATOM 1047 O O . SER A 1 124 ? -11.552 2.473 -9.510 1.00 97.94 124 SER A O 1
ATOM 1049 N N . GLN A 1 125 ? -9.379 2.839 -9.029 1.00 96.75 125 GLN A N 1
ATOM 1050 C CA . GLN A 1 125 ? -9.054 3.652 -10.200 1.00 96.75 125 GLN A CA 1
ATOM 1051 C C . GLN A 1 125 ? -7.630 3.340 -10.668 1.00 96.75 125 GLN A C 1
ATOM 1053 O O . GLN A 1 125 ? -6.756 3.092 -9.837 1.00 96.75 125 GLN A O 1
ATOM 1058 N N . GLY A 1 126 ? -7.423 3.296 -11.984 1.00 95.38 126 GLY A N 1
ATOM 1059 C CA . GLY A 1 126 ? -6.136 2.943 -12.576 1.00 95.38 126 GLY A CA 1
ATOM 1060 C C . GLY A 1 126 ? -5.774 1.455 -12.467 1.00 95.38 126 GLY A C 1
ATOM 1061 O O . GLY A 1 126 ? -6.344 0.688 -11.672 1.00 95.38 126 GLY A O 1
ATOM 1062 N N . LYS A 1 127 ? -4.817 1.044 -13.301 1.00 92.25 127 LYS A N 1
ATOM 1063 C CA . LYS A 1 127 ? -4.253 -0.309 -13.355 1.00 92.25 127 LYS A CA 1
ATOM 1064 C C . LYS A 1 127 ? -2.740 -0.213 -13.188 1.00 92.25 127 LYS A C 1
ATOM 1066 O O . LYS A 1 127 ? -2.145 0.726 -13.691 1.00 92.25 127 LYS A O 1
ATOM 1071 N N . LEU A 1 128 ? -2.162 -1.201 -12.518 1.00 90.50 128 LEU A N 1
ATOM 1072 C CA . LEU A 1 128 ? -0.721 -1.419 -12.467 1.00 90.50 128 LEU A CA 1
ATOM 1073 C C . LEU A 1 128 ? -0.425 -2.779 -13.083 1.00 90.50 128 LEU A C 1
ATOM 1075 O O . LEU A 1 128 ? -1.273 -3.679 -13.044 1.00 90.50 128 LEU A O 1
ATOM 1079 N N . LYS A 1 129 ? 0.776 -2.905 -13.633 1.00 89.50 129 LYS A N 1
ATOM 1080 C CA . LYS A 1 129 ? 1.387 -4.173 -14.000 1.00 89.50 129 LYS A CA 1
ATOM 1081 C C . LYS A 1 129 ? 2.683 -4.269 -13.203 1.00 89.50 129 LYS A C 1
ATOM 1083 O O . LYS A 1 129 ? 3.443 -3.311 -13.202 1.00 89.50 129 LYS A O 1
ATOM 1088 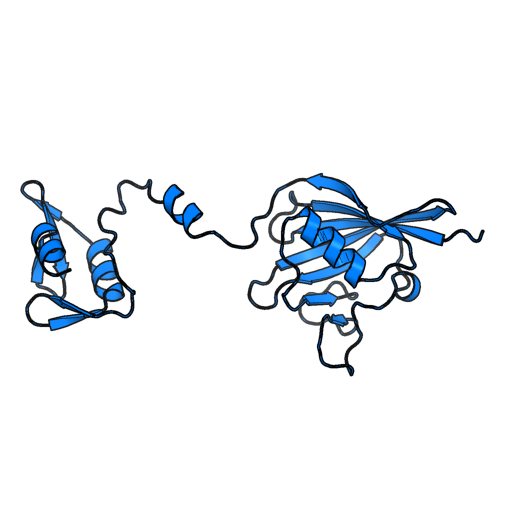N N . GLN A 1 130 ? 2.854 -5.366 -12.468 1.00 84.75 130 GLN A N 1
ATOM 1089 C CA . GLN A 1 130 ? 3.988 -5.514 -11.557 1.00 84.75 130 GLN A CA 1
ATOM 1090 C C . GLN A 1 130 ? 5.295 -5.683 -12.328 1.00 84.75 130 GLN A C 1
ATOM 1092 O O . GLN A 1 130 ? 6.235 -4.938 -12.105 1.00 84.75 130 GLN A O 1
ATOM 1097 N N . TYR A 1 131 ? 5.309 -6.601 -13.293 1.00 84.06 131 TYR A N 1
ATOM 1098 C CA . TYR A 1 131 ? 6.443 -6.832 -14.179 1.00 84.06 131 TYR A CA 1
ATOM 1099 C C . TYR A 1 131 ? 5.956 -6.866 -15.613 1.00 84.06 131 TYR A C 1
ATOM 1101 O O . TYR A 1 131 ? 4.896 -7.441 -15.887 1.00 84.06 131 TYR A O 1
ATOM 1109 N N . GLN A 1 132 ? 6.732 -6.266 -16.513 1.00 69.31 132 GLN A N 1
ATOM 1110 C CA . GLN A 1 132 ? 6.563 -6.531 -17.932 1.00 69.31 132 GLN A CA 1
ATOM 1111 C C . GLN A 1 132 ? 6.782 -8.029 -18.162 1.00 69.31 132 GLN A C 1
ATOM 1113 O O . GLN A 1 132 ? 7.716 -8.631 -17.630 1.00 69.31 132 GLN A O 1
ATOM 1118 N N . THR A 1 133 ? 5.863 -8.661 -18.877 1.00 58.84 133 THR A N 1
ATOM 1119 C CA . THR A 1 133 ? 6.042 -10.052 -19.309 1.00 58.84 133 THR A CA 1
ATOM 1120 C C . THR A 1 133 ? 6.886 -10.064 -20.578 1.00 58.84 133 THR A C 1
ATOM 1122 O O . THR A 1 133 ? 6.865 -9.081 -21.307 1.00 58.84 133 THR A O 1
ATOM 1125 N N . PHE A 1 134 ? 7.586 -11.164 -20.884 1.00 49.28 134 PHE A N 1
ATOM 1126 C CA . PHE A 1 134 ? 8.251 -11.325 -22.191 1.00 49.28 134 PHE A CA 1
ATOM 1127 C C . PHE A 1 134 ? 7.294 -11.001 -23.357 1.00 49.28 134 PHE A C 1
ATOM 1129 O O . PHE A 1 134 ? 7.683 -10.320 -24.296 1.00 49.28 134 PHE A O 1
ATOM 1136 N N . ASP A 1 135 ? 6.015 -11.355 -23.206 1.00 49.44 135 ASP A N 1
ATOM 1137 C CA . ASP A 1 135 ? 4.936 -11.043 -24.152 1.00 49.44 135 ASP A CA 1
ATOM 1138 C C . ASP A 1 135 ? 4.621 -9.537 -24.313 1.00 49.44 135 ASP A C 1
ATOM 1140 O O . ASP A 1 135 ? 3.987 -9.164 -25.291 1.00 49.44 135 ASP A O 1
ATOM 1144 N N . ASP A 1 136 ? 5.024 -8.660 -23.382 1.00 47.81 136 ASP A N 1
ATOM 1145 C CA . ASP A 1 136 ? 4.847 -7.202 -23.543 1.00 47.81 136 ASP A CA 1
ATOM 1146 C C . ASP A 1 136 ? 5.942 -6.572 -24.400 1.00 47.81 136 ASP A C 1
ATOM 1148 O O . ASP A 1 136 ? 5.733 -5.500 -24.959 1.00 47.81 136 ASP A O 1
ATOM 1152 N N . TYR A 1 137 ? 7.108 -7.216 -24.499 1.00 46.81 137 TYR A N 1
ATOM 1153 C CA . TYR A 1 137 ? 8.181 -6.746 -25.372 1.00 46.81 137 TYR A CA 1
ATOM 1154 C C . TYR A 1 137 ? 7.844 -6.991 -26.847 1.00 46.81 137 TYR A C 1
ATOM 1156 O O . TYR A 1 137 ? 8.382 -6.306 -27.703 1.00 46.81 137 TYR A O 1
ATOM 1164 N N . GLU A 1 138 ? 6.921 -7.910 -27.153 1.00 47.03 138 GLU A N 1
ATOM 1165 C CA . GLU A 1 138 ? 6.446 -8.174 -28.519 1.00 47.03 138 GLU A CA 1
ATOM 1166 C C . GLU A 1 138 ? 5.514 -7.066 -29.061 1.00 47.03 138 GLU A C 1
ATOM 1168 O O . GLU A 1 138 ? 5.326 -6.980 -30.272 1.00 47.03 138 GLU A O 1
ATOM 1173 N N . GLU A 1 139 ? 4.932 -6.202 -28.211 1.00 40.72 139 GLU A N 1
ATOM 1174 C CA . GLU A 1 139 ? 4.040 -5.111 -28.661 1.00 40.72 139 GLU A CA 1
ATOM 1175 C C . GLU A 1 139 ? 4.767 -3.776 -28.932 1.00 40.72 139 GLU A C 1
ATOM 1177 O O . GLU A 1 139 ? 4.238 -2.959 -29.690 1.00 40.72 139 GLU A O 1
ATOM 1182 N N . ASP A 1 140 ? 5.975 -3.569 -28.389 1.00 39.22 140 ASP A N 1
ATOM 1183 C CA . ASP A 1 140 ? 6.774 -2.342 -28.591 1.00 39.22 140 ASP A CA 1
ATOM 1184 C C . ASP A 1 140 ? 7.789 -2.438 -29.754 1.00 39.22 140 ASP A C 1
ATOM 1186 O O . ASP A 1 140 ? 8.338 -1.417 -30.167 1.00 39.22 140 ASP A O 1
ATOM 1190 N N . PHE A 1 141 ? 7.974 -3.609 -30.380 1.00 39.91 141 PHE A N 1
ATOM 1191 C CA . PHE A 1 141 ? 8.677 -3.726 -31.672 1.00 39.91 141 PHE A CA 1
ATOM 1192 C C . PHE A 1 141 ? 7.753 -3.336 -32.839 1.00 39.91 141 PHE A C 1
ATOM 1194 O O . PHE A 1 141 ? 7.436 -4.135 -33.716 1.00 39.91 141 PHE A O 1
ATOM 1201 N N . ASN A 1 142 ? 7.279 -2.092 -32.832 1.00 41.78 142 ASN A N 1
ATOM 1202 C CA . ASN A 1 142 ? 6.574 -1.475 -33.961 1.00 41.78 142 ASN A CA 1
ATOM 1203 C C . ASN A 1 142 ? 7.174 -0.114 -34.336 1.00 41.78 142 ASN A C 1
ATOM 1205 O O . ASN A 1 142 ? 6.526 0.689 -35.009 1.00 41.78 142 ASN A O 1
ATOM 1209 N N . ASP A 1 143 ? 8.411 0.154 -33.920 1.00 40.88 143 ASP A N 1
ATOM 1210 C CA . ASP A 1 143 ? 9.206 1.187 -34.563 1.00 40.88 143 ASP A CA 1
ATOM 1211 C C . ASP A 1 143 ? 9.900 0.531 -35.760 1.00 40.88 143 ASP A C 1
ATOM 1213 O O . ASP A 1 143 ? 10.708 -0.385 -35.600 1.00 40.88 143 ASP A O 1
ATOM 1217 N N . GLU A 1 144 ? 9.615 1.014 -36.968 1.00 45.31 144 GLU A N 1
ATOM 1218 C CA . GLU A 1 144 ? 10.300 0.664 -38.225 1.00 45.31 144 GLU A CA 1
ATOM 1219 C C . GLU A 1 144 ? 11.822 0.994 -38.197 1.00 45.31 144 GLU A C 1
ATOM 1221 O O . GLU A 1 144 ? 12.468 1.070 -39.238 1.00 45.31 144 GLU A O 1
ATOM 1226 N N . ASN A 1 145 ? 12.407 1.183 -37.006 1.00 47.62 145 ASN A N 1
ATOM 1227 C CA . ASN A 1 145 ? 13.815 1.427 -36.717 1.00 47.62 145 ASN A CA 1
ATOM 1228 C C . ASN A 1 145 ? 14.523 0.261 -35.993 1.00 47.62 145 ASN A C 1
ATOM 1230 O O . ASN A 1 145 ? 15.753 0.252 -35.985 1.00 47.62 145 ASN A O 1
ATOM 1234 N N . ASP A 1 146 ? 13.815 -0.731 -35.433 1.00 51.44 146 ASP A N 1
ATOM 1235 C CA . ASP A 1 146 ? 14.439 -1.932 -34.837 1.00 51.44 146 ASP A CA 1
ATOM 1236 C C . ASP A 1 146 ? 14.626 -3.030 -35.891 1.00 51.44 146 ASP A C 1
ATOM 1238 O O . ASP A 1 146 ? 14.088 -4.135 -35.836 1.00 51.44 146 ASP A O 1
ATOM 1242 N N . LEU A 1 147 ? 15.405 -2.702 -36.915 1.00 49.00 147 LEU A N 1
ATOM 1243 C CA . LEU A 1 147 ? 15.619 -3.571 -38.068 1.00 49.00 147 LEU A CA 1
ATOM 1244 C C . LEU A 1 147 ? 16.442 -4.840 -37.752 1.00 49.00 147 LEU A C 1
ATOM 1246 O O . LEU A 1 147 ? 16.483 -5.747 -38.585 1.00 49.00 147 LEU A O 1
ATOM 1250 N N . PHE A 1 148 ? 17.086 -4.951 -36.576 1.00 58.53 148 PHE A N 1
ATOM 1251 C CA . PHE A 1 148 ? 18.101 -5.988 -36.319 1.00 58.53 148 PHE A CA 1
ATOM 1252 C C . PHE A 1 148 ? 18.066 -6.590 -34.901 1.00 58.53 148 PHE A C 1
ATOM 1254 O O . PHE A 1 148 ? 19.016 -6.466 -34.127 1.00 58.53 148 PHE A O 1
ATOM 1261 N N . ALA A 1 149 ? 16.996 -7.307 -34.557 1.00 56.06 149 ALA A N 1
ATOM 1262 C CA . ALA A 1 149 ? 16.999 -8.175 -33.379 1.00 56.06 149 ALA A CA 1
ATOM 1263 C C . ALA A 1 149 ? 17.835 -9.444 -33.651 1.00 56.06 149 ALA A C 1
ATOM 1265 O O . ALA A 1 149 ? 17.356 -10.407 -34.253 1.00 56.06 149 ALA A O 1
ATOM 1266 N N . LEU A 1 150 ? 19.102 -9.451 -33.224 1.00 62.12 150 LEU A N 1
ATOM 1267 C CA . LEU A 1 150 ? 19.926 -10.665 -33.229 1.00 62.12 150 LEU A CA 1
ATOM 1268 C C . LEU A 1 150 ? 19.429 -11.630 -32.139 1.00 62.12 150 LEU A C 1
ATOM 1270 O O . LEU A 1 150 ? 19.198 -11.223 -31.000 1.00 62.12 150 LEU A O 1
ATOM 1274 N N . GLN A 1 151 ? 19.271 -12.912 -32.472 1.00 59.22 151 GLN A N 1
ATOM 1275 C CA . GLN A 1 151 ? 18.887 -13.950 -31.508 1.00 59.22 151 GLN A CA 1
ATOM 1276 C C . GLN A 1 151 ? 20.126 -14.413 -30.716 1.00 59.22 151 GLN A C 1
ATOM 1278 O O . GLN A 1 151 ? 21.133 -14.760 -31.324 1.00 59.22 151 GLN A O 1
ATOM 1283 N N . GLY A 1 152 ? 20.063 -14.447 -29.378 1.00 65.12 152 GLY A N 1
ATOM 1284 C CA . GLY A 1 152 ? 21.146 -14.964 -28.519 1.00 65.12 152 GLY A CA 1
ATOM 1285 C C . GLY A 1 152 ? 21.225 -14.295 -27.141 1.00 65.12 152 GLY A C 1
ATOM 1286 O O . GLY A 1 152 ? 20.549 -13.293 -26.901 1.00 65.12 152 GLY A O 1
ATOM 1287 N N . ASP A 1 153 ? 22.030 -14.842 -26.218 1.00 69.56 153 ASP A N 1
ATOM 1288 C CA . ASP A 1 153 ? 22.304 -14.172 -24.937 1.00 69.56 153 ASP A CA 1
ATOM 1289 C C . ASP A 1 153 ? 23.222 -12.963 -25.212 1.00 69.56 153 ASP A C 1
ATOM 1291 O O . ASP A 1 153 ? 24.244 -13.111 -25.882 1.00 69.56 153 ASP A O 1
ATOM 1295 N N . PRO A 1 154 ? 22.931 -11.753 -24.699 1.00 70.44 154 PRO A N 1
ATOM 1296 C CA . PRO A 1 154 ? 23.795 -10.578 -24.863 1.00 70.44 154 PRO A CA 1
ATOM 1297 C C . PRO A 1 154 ? 25.262 -10.767 -24.425 1.00 70.44 154 PRO A C 1
ATOM 1299 O O . PRO A 1 154 ? 26.116 -9.939 -24.773 1.00 70.44 154 PRO A O 1
ATOM 1302 N N . LYS A 1 155 ? 25.542 -11.809 -23.628 1.00 73.75 155 LYS A N 1
ATOM 1303 C CA . LYS A 1 155 ? 26.880 -12.222 -23.177 1.00 73.75 155 LYS A CA 1
ATOM 1304 C C . LYS A 1 155 ? 27.586 -13.196 -24.120 1.00 73.75 155 LYS A C 1
ATOM 1306 O O . LYS A 1 155 ? 28.778 -13.432 -23.922 1.00 73.75 155 LYS A O 1
ATOM 1311 N N . ASP A 1 156 ? 26.883 -13.757 -25.097 1.00 81.69 156 ASP A N 1
ATOM 1312 C CA . ASP A 1 156 ? 27.483 -14.611 -26.115 1.00 81.69 156 ASP A CA 1
ATOM 1313 C C . ASP A 1 156 ? 28.417 -13.789 -27.012 1.00 81.69 156 ASP A C 1
ATOM 1315 O O . ASP A 1 156 ? 28.268 -12.572 -27.172 1.00 81.69 156 ASP A O 1
ATOM 1319 N N . THR A 1 157 ? 29.408 -14.460 -27.595 1.00 85.81 157 THR A N 1
ATOM 1320 C CA . THR A 1 157 ? 30.342 -13.870 -28.554 1.00 85.81 157 THR A CA 1
ATOM 1321 C C . THR A 1 157 ? 30.117 -14.444 -29.945 1.00 85.81 157 THR A C 1
ATOM 1323 O O . THR A 1 157 ? 29.842 -15.631 -30.112 1.00 85.81 157 THR A O 1
ATOM 1326 N N . VAL A 1 158 ? 30.275 -13.595 -30.957 1.00 86.88 158 VAL A N 1
ATOM 1327 C CA . VAL A 1 158 ? 30.269 -13.988 -32.370 1.00 86.88 158 VAL A CA 1
ATOM 1328 C C . VAL A 1 158 ? 31.559 -13.532 -33.036 1.00 86.88 158 VAL A C 1
ATOM 1330 O O . VAL A 1 158 ? 32.122 -12.493 -32.685 1.00 86.88 158 VAL A O 1
ATOM 1333 N N . GLU A 1 159 ? 32.057 -14.309 -33.994 1.00 87.81 159 GLU A N 1
ATOM 1334 C CA . GLU A 1 159 ? 33.260 -13.950 -34.743 1.00 87.81 159 GLU A CA 1
ATOM 1335 C C . GLU A 1 159 ? 32.887 -13.152 -35.996 1.00 87.81 159 GLU A C 1
ATOM 1337 O O . GLU A 1 159 ? 32.369 -13.693 -36.969 1.00 87.81 159 GLU A O 1
ATOM 1342 N N . ILE A 1 160 ? 33.202 -11.857 -35.999 1.00 85.00 160 ILE A N 1
ATOM 1343 C CA . ILE A 1 160 ? 33.000 -10.968 -37.144 1.00 85.00 160 ILE A CA 1
ATOM 1344 C C . ILE A 1 160 ? 34.363 -10.528 -37.671 1.00 85.00 160 ILE A C 1
ATOM 1346 O O . ILE A 1 160 ? 35.177 -9.944 -36.952 1.00 85.00 160 ILE A O 1
ATOM 1350 N N . ASN A 1 161 ? 34.623 -10.765 -38.959 1.00 83.12 161 ASN A N 1
ATOM 1351 C CA . ASN A 1 161 ? 35.865 -10.348 -39.622 1.00 83.12 161 ASN A CA 1
ATOM 1352 C C . ASN A 1 161 ? 37.158 -10.863 -38.945 1.00 83.12 161 ASN A C 1
ATOM 1354 O O . ASN A 1 161 ? 38.184 -10.165 -38.972 1.00 83.12 161 ASN A O 1
ATOM 1358 N N . GLY A 1 162 ? 37.120 -12.062 -38.350 1.00 82.81 162 GLY A N 1
ATOM 1359 C CA . GLY A 1 162 ? 38.260 -12.675 -37.660 1.00 82.81 162 GLY A CA 1
ATOM 1360 C C . GLY A 1 162 ? 38.478 -12.184 -36.226 1.00 82.81 162 GLY A C 1
ATOM 1361 O O . GLY A 1 162 ? 39.581 -12.325 -35.696 1.00 82.81 162 GLY A O 1
ATOM 1362 N N . LYS A 1 163 ? 37.482 -11.521 -35.624 1.00 86.44 163 LYS A N 1
ATOM 1363 C CA . LYS A 1 163 ? 37.523 -11.034 -34.241 1.00 86.44 163 LYS A CA 1
ATOM 1364 C C . LYS A 1 163 ? 36.237 -11.395 -33.515 1.00 86.44 163 LYS A C 1
ATOM 1366 O O . LYS A 1 163 ? 35.154 -11.141 -34.033 1.00 86.44 163 LYS A O 1
ATOM 1371 N N . GLU A 1 164 ? 36.373 -11.911 -32.301 1.00 91.44 164 GLU A N 1
ATOM 1372 C CA . GLU A 1 164 ? 35.240 -12.067 -31.394 1.00 91.44 164 GLU A CA 1
ATOM 1373 C C . GLU A 1 164 ? 34.726 -10.695 -30.942 1.00 91.44 164 GLU A C 1
ATOM 1375 O O . GLU A 1 164 ? 35.506 -9.801 -30.602 1.00 91.44 164 GLU A O 1
ATOM 1380 N N . ILE A 1 165 ? 33.407 -10.543 -30.948 1.00 88.19 165 ILE A N 1
ATOM 1381 C CA . ILE A 1 165 ? 32.676 -9.392 -30.424 1.00 88.19 165 ILE A CA 1
ATOM 1382 C C . ILE A 1 165 ? 31.490 -9.910 -29.605 1.00 88.19 165 ILE A C 1
ATOM 1384 O O . ILE A 1 165 ? 30.873 -10.909 -29.978 1.00 88.19 165 ILE A O 1
ATOM 1388 N N . LEU A 1 166 ? 31.185 -9.261 -28.477 1.00 85.88 166 LEU A N 1
ATOM 1389 C CA . LEU A 1 166 ? 29.986 -9.582 -27.698 1.00 85.88 166 LEU A CA 1
ATOM 1390 C C . LEU A 1 166 ? 28.735 -9.246 -28.508 1.00 85.88 166 LEU A C 1
ATOM 1392 O O . LEU A 1 166 ? 28.688 -8.207 -29.168 1.00 85.88 166 LEU A O 1
ATOM 1396 N N . LEU A 1 167 ? 27.696 -10.070 -28.397 1.00 82.56 167 LEU A N 1
ATOM 1397 C CA . LEU A 1 167 ? 26.439 -9.849 -29.108 1.00 82.56 167 LEU A CA 1
ATOM 1398 C C . LEU A 1 167 ? 25.818 -8.487 -28.751 1.00 82.56 167 LEU A C 1
ATOM 1400 O O . LEU A 1 167 ? 25.366 -7.756 -29.629 1.00 82.56 167 LEU A O 1
ATOM 1404 N N . SER A 1 168 ? 25.907 -8.085 -27.479 1.00 77.69 168 SER A N 1
ATOM 1405 C CA . SER A 1 168 ? 25.513 -6.745 -27.013 1.00 77.69 168 SER A CA 1
ATOM 1406 C C . SER A 1 168 ? 26.309 -5.599 -27.652 1.00 77.69 168 SER A C 1
ATOM 1408 O O . SER A 1 168 ? 25.755 -4.536 -27.933 1.00 77.69 168 SER A O 1
ATOM 1410 N N . GLU A 1 169 ? 27.603 -5.796 -27.897 1.00 83.69 169 GLU A N 1
ATOM 1411 C CA . GLU A 1 169 ? 28.461 -4.791 -28.529 1.00 83.69 169 GLU A CA 1
ATOM 1412 C C . GLU A 1 169 ? 28.198 -4.702 -30.038 1.00 83.69 169 GLU A C 1
ATOM 1414 O O . GLU A 1 169 ? 28.153 -3.601 -30.588 1.00 83.69 169 GLU A O 1
ATOM 1419 N N . LEU A 1 170 ? 27.960 -5.841 -30.694 1.00 85.69 170 LEU A N 1
ATOM 1420 C CA . LEU A 1 170 ? 27.558 -5.899 -32.098 1.00 85.69 170 LEU A CA 1
ATOM 1421 C C . LEU A 1 170 ? 26.237 -5.149 -32.327 1.00 85.69 170 LEU A C 1
ATOM 1423 O O . LEU A 1 170 ? 26.181 -4.278 -33.193 1.00 85.69 170 LEU A O 1
ATOM 1427 N N . LEU A 1 171 ? 25.220 -5.414 -31.498 1.00 80.12 171 LEU A N 1
ATOM 1428 C CA . LEU A 1 171 ? 23.924 -4.723 -31.531 1.00 80.12 171 LEU A CA 1
ATOM 1429 C C . LEU A 1 171 ? 24.076 -3.205 -31.374 1.00 80.12 171 LEU A C 1
ATOM 1431 O O . LEU A 1 171 ? 23.508 -2.430 -32.141 1.00 80.12 171 LEU A O 1
ATOM 1435 N N . SER A 1 172 ? 24.904 -2.771 -30.419 1.00 80.75 172 SER A N 1
ATOM 1436 C CA . SER A 1 172 ? 25.196 -1.350 -30.207 1.00 80.75 172 SER A CA 1
ATOM 1437 C C . SER A 1 172 ? 25.811 -0.692 -31.450 1.00 80.75 172 SER A C 1
ATOM 1439 O O . SER A 1 172 ? 25.412 0.407 -31.836 1.00 80.75 172 SER A O 1
ATOM 1441 N N . GLN A 1 173 ? 26.742 -1.374 -32.131 1.00 84.25 173 GLN A N 1
ATOM 1442 C CA . GLN A 1 173 ? 27.356 -0.853 -33.357 1.00 84.25 173 GLN A CA 1
ATOM 1443 C C . GLN A 1 173 ? 26.359 -0.810 -34.528 1.00 84.25 173 GLN A C 1
ATOM 1445 O O . GLN A 1 173 ? 26.341 0.184 -35.255 1.00 84.25 173 GLN A O 1
ATOM 1450 N N . MET A 1 174 ? 25.488 -1.813 -34.672 1.00 81.56 174 MET A N 1
ATOM 1451 C CA . MET A 1 174 ? 24.454 -1.853 -35.718 1.00 81.56 174 MET A CA 1
ATOM 1452 C C . MET A 1 174 ? 23.394 -0.754 -35.553 1.00 81.56 174 MET A C 1
ATOM 1454 O O . MET A 1 174 ? 23.010 -0.116 -36.533 1.00 81.56 174 MET A O 1
ATOM 1458 N N . ASN A 1 175 ? 22.997 -0.462 -34.311 1.00 74.25 175 ASN A N 1
ATOM 1459 C CA . ASN A 1 175 ? 22.015 0.582 -34.000 1.00 74.25 175 ASN A CA 1
ATOM 1460 C C . ASN A 1 175 ? 22.605 2.002 -34.064 1.00 74.25 175 ASN A C 1
ATOM 1462 O O . ASN A 1 175 ? 21.864 2.983 -34.080 1.00 74.25 175 ASN A O 1
ATOM 1466 N N . SER A 1 176 ? 23.937 2.136 -34.104 1.00 70.62 176 SER A N 1
ATOM 1467 C CA . SER A 1 176 ? 24.610 3.440 -34.130 1.00 70.62 176 SER A CA 1
ATOM 1468 C C . SER A 1 176 ? 24.587 4.114 -35.508 1.00 70.62 176 SER A C 1
ATOM 1470 O O . SER A 1 176 ? 24.489 5.338 -35.585 1.00 70.62 176 SER A O 1
ATOM 1472 N N . SER A 1 177 ? 24.690 3.337 -36.595 1.00 66.62 177 SER A N 1
ATOM 1473 C CA . SER A 1 177 ? 24.514 3.806 -37.977 1.00 66.62 177 SER A CA 1
ATOM 1474 C C . SER A 1 177 ? 24.487 2.638 -38.968 1.00 66.62 177 SER A C 1
ATOM 1476 O O . SER A 1 177 ? 25.293 1.711 -38.866 1.00 66.62 177 SER A O 1
ATOM 1478 N N . HIS A 1 178 ? 23.598 2.720 -39.958 1.00 76.38 178 HIS A N 1
ATOM 1479 C CA . HIS A 1 178 ? 23.492 1.776 -41.068 1.00 76.38 178 HIS A CA 1
ATOM 1480 C C . HIS A 1 178 ? 23.230 2.521 -42.384 1.00 76.38 178 HIS A C 1
ATOM 1482 O O . HIS A 1 178 ? 22.706 3.636 -42.389 1.00 76.38 178 HIS A O 1
ATOM 1488 N N . GLU A 1 179 ? 23.617 1.903 -43.497 1.00 82.00 179 GLU A N 1
ATOM 1489 C CA . GLU A 1 179 ? 23.306 2.357 -44.855 1.00 82.00 179 GLU A CA 1
ATOM 1490 C C . GLU A 1 179 ? 22.540 1.244 -45.578 1.00 82.00 179 GLU A C 1
ATOM 1492 O O . GLU A 1 179 ? 22.956 0.089 -45.529 1.00 82.00 179 GLU A O 1
ATOM 1497 N N . GLU A 1 180 ? 21.449 1.581 -46.261 1.00 81.62 180 GLU A N 1
ATOM 1498 C CA . GLU A 1 180 ? 20.756 0.654 -47.161 1.00 81.62 180 GLU A CA 1
ATOM 1499 C C . GLU A 1 180 ? 21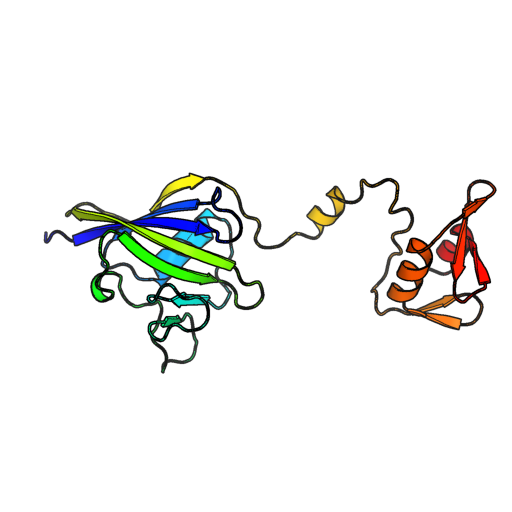.406 0.720 -48.553 1.00 81.62 180 GLU A C 1
ATOM 1501 O O . GLU A 1 180 ? 21.503 1.795 -49.156 1.00 81.62 180 GLU A O 1
ATOM 1506 N N . ILE A 1 181 ? 21.918 -0.411 -49.042 1.00 82.06 181 ILE A N 1
ATOM 1507 C CA . ILE A 1 181 ? 22.618 -0.537 -50.327 1.00 82.06 181 ILE A CA 1
ATOM 1508 C C . ILE A 1 181 ? 22.137 -1.818 -51.011 1.00 82.06 181 ILE A C 1
ATOM 1510 O O . ILE A 1 181 ? 22.302 -2.898 -50.456 1.00 82.06 181 ILE A O 1
ATOM 1514 N N . ASP A 1 182 ? 21.603 -1.698 -52.232 1.00 82.12 182 ASP A N 1
ATOM 1515 C CA . ASP A 1 182 ? 21.147 -2.830 -53.057 1.00 82.12 182 ASP A CA 1
ATOM 1516 C C . ASP A 1 182 ? 20.224 -3.814 -52.298 1.00 82.12 182 ASP A C 1
ATOM 1518 O O . ASP A 1 182 ? 20.440 -5.025 -52.327 1.00 82.12 182 ASP A O 1
ATOM 1522 N N . ASP A 1 183 ? 19.203 -3.284 -51.611 1.00 81.12 183 ASP A N 1
ATOM 1523 C CA . ASP A 1 183 ? 18.240 -4.033 -50.781 1.00 81.12 183 ASP A CA 1
ATOM 1524 C C . ASP A 1 183 ? 18.871 -4.809 -49.593 1.00 81.12 183 ASP A C 1
ATOM 1526 O O . ASP A 1 183 ? 18.260 -5.735 -49.056 1.00 81.12 183 ASP A O 1
ATOM 1530 N N . ASP A 1 184 ? 20.086 -4.446 -49.161 1.00 80.94 184 ASP A N 1
ATOM 1531 C CA . ASP A 1 184 ? 20.748 -4.976 -47.958 1.00 80.94 184 ASP A CA 1
ATOM 1532 C C . ASP A 1 184 ? 21.165 -3.837 -47.012 1.00 80.94 184 ASP A C 1
ATOM 1534 O O . ASP A 1 184 ? 21.389 -2.695 -47.421 1.00 80.94 184 ASP A O 1
ATOM 1538 N N . TYR A 1 185 ? 21.311 -4.154 -45.727 1.00 85.62 185 TYR A N 1
ATOM 1539 C CA . TYR A 1 185 ? 21.780 -3.210 -44.718 1.00 85.62 185 TYR A CA 1
ATOM 1540 C C . TYR A 1 185 ? 23.264 -3.404 -44.466 1.00 85.62 185 TYR A C 1
ATOM 1542 O O . TYR A 1 185 ? 23.716 -4.507 -44.164 1.00 85.62 185 TYR A O 1
ATOM 1550 N N . VAL A 1 186 ? 24.031 -2.323 -44.565 1.00 86.81 186 VAL A N 1
ATOM 1551 C CA . VAL A 1 186 ? 25.481 -2.327 -44.383 1.00 86.81 186 VAL A CA 1
ATOM 1552 C C . VAL A 1 186 ? 25.848 -1.586 -43.106 1.00 86.81 186 VAL A C 1
ATOM 1554 O O . VAL A 1 186 ? 25.541 -0.406 -42.934 1.00 86.81 186 VAL A O 1
ATOM 1557 N N . PHE A 1 187 ? 26.575 -2.277 -42.231 1.00 88.88 187 PHE A N 1
ATOM 1558 C CA . PHE A 1 187 ? 27.032 -1.771 -40.940 1.00 88.88 187 PHE A CA 1
ATOM 1559 C C . PHE A 1 187 ? 28.536 -1.608 -40.926 1.00 88.88 187 PHE A C 1
ATOM 1561 O O . PHE A 1 187 ? 29.255 -2.332 -41.612 1.00 88.88 187 PHE A O 1
ATOM 1568 N N . THR A 1 188 ? 29.027 -0.712 -40.074 1.00 87.81 188 THR A N 1
ATOM 1569 C CA . THR A 1 188 ? 30.452 -0.657 -39.743 1.00 87.81 188 THR A CA 1
ATOM 1570 C C . THR A 1 188 ? 30.681 -1.330 -38.398 1.00 87.81 188 THR A C 1
ATOM 1572 O O . THR A 1 188 ? 30.439 -0.730 -37.357 1.00 87.81 188 THR A O 1
ATOM 1575 N N . VAL A 1 189 ? 31.194 -2.560 -38.421 1.00 85.19 189 VAL A N 1
ATOM 1576 C CA . VAL A 1 189 ? 31.549 -3.321 -37.217 1.00 85.19 189 VAL A CA 1
ATOM 1577 C C . VAL A 1 189 ? 33.066 -3.374 -37.092 1.00 85.19 189 VAL A C 1
ATOM 1579 O O . VAL A 1 189 ? 33.766 -3.811 -38.010 1.00 85.19 189 VAL A O 1
ATOM 1582 N N . ASN A 1 190 ? 33.608 -2.908 -35.965 1.00 84.75 190 ASN A N 1
ATOM 1583 C CA . ASN A 1 190 ? 35.054 -2.841 -35.717 1.00 84.75 190 ASN A CA 1
ATOM 1584 C C . ASN A 1 190 ? 35.838 -2.118 -36.838 1.00 84.75 190 ASN A C 1
ATOM 1586 O O . ASN A 1 190 ? 36.965 -2.495 -37.175 1.00 84.75 190 ASN A O 1
ATOM 1590 N N . GLY A 1 191 ? 35.229 -1.090 -37.441 1.00 83.44 191 GLY A N 1
ATOM 1591 C CA . GLY A 1 191 ? 35.815 -0.300 -38.530 1.00 83.44 191 GLY A CA 1
ATOM 1592 C C . GLY A 1 191 ? 35.807 -0.976 -39.907 1.00 83.44 191 GLY A C 1
ATOM 1593 O O . GLY A 1 191 ? 36.439 -0.464 -40.830 1.00 83.44 191 GLY A O 1
ATOM 1594 N N . LYS A 1 192 ? 35.120 -2.114 -40.065 1.00 86.81 192 LYS A N 1
ATOM 1595 C CA . LYS A 1 192 ? 34.936 -2.810 -41.347 1.00 86.81 192 LYS A CA 1
ATOM 1596 C C . LYS A 1 192 ? 33.456 -2.880 -41.710 1.00 86.81 192 LYS A C 1
ATOM 1598 O O . LYS A 1 192 ? 32.621 -3.076 -40.833 1.00 86.81 192 LYS A O 1
ATOM 1603 N N . LYS A 1 193 ? 33.150 -2.746 -43.003 1.00 89.44 193 LYS A N 1
ATOM 1604 C CA . LYS A 1 193 ? 31.786 -2.922 -43.510 1.00 89.44 193 LYS A CA 1
ATOM 1605 C C . LYS A 1 193 ? 31.397 -4.407 -43.511 1.00 89.44 193 LYS A C 1
ATOM 1607 O O . LYS A 1 193 ? 32.233 -5.236 -43.866 1.00 89.44 193 LYS A O 1
ATOM 1612 N N . ILE A 1 194 ? 30.169 -4.713 -43.108 1.00 88.56 194 ILE A N 1
ATOM 1613 C CA . ILE A 1 194 ? 29.552 -6.047 -43.156 1.00 88.56 194 ILE A CA 1
ATOM 1614 C C . ILE A 1 194 ? 28.052 -5.889 -43.420 1.00 88.56 194 ILE A C 1
ATOM 1616 O O . ILE A 1 194 ? 27.460 -4.922 -42.934 1.00 88.56 194 ILE A O 1
ATOM 1620 N N . THR A 1 195 ? 27.445 -6.790 -44.194 1.00 89.31 195 THR A N 1
ATOM 1621 C CA . THR A 1 195 ? 26.005 -6.713 -44.488 1.00 89.31 195 THR A CA 1
ATOM 1622 C C . THR A 1 195 ? 25.145 -7.519 -43.513 1.00 89.31 195 THR A C 1
ATOM 1624 O O . THR A 1 195 ? 25.636 -8.447 -42.862 1.00 89.31 195 THR A O 1
ATOM 1627 N N . LEU A 1 196 ? 23.846 -7.209 -43.418 1.00 84.75 196 LEU A N 1
ATOM 1628 C CA . LEU A 1 196 ? 22.895 -8.005 -42.636 1.00 84.75 196 LEU A CA 1
ATOM 1629 C C . LEU A 1 196 ? 22.873 -9.454 -43.133 1.00 84.75 196 LEU A C 1
ATOM 1631 O O . LEU A 1 196 ? 22.878 -10.388 -42.332 1.00 84.75 196 LEU A O 1
ATOM 1635 N N . THR A 1 197 ? 22.908 -9.651 -44.452 1.00 84.75 197 THR A N 1
ATOM 1636 C CA . THR A 1 197 ? 22.984 -10.989 -45.055 1.00 84.75 197 THR A CA 1
ATOM 1637 C C . THR A 1 197 ? 24.213 -11.772 -44.589 1.00 84.75 197 THR A C 1
ATOM 1639 O O . THR A 1 197 ? 24.148 -12.993 -44.439 1.00 84.75 197 THR A O 1
ATOM 1642 N N . GLU A 1 198 ? 25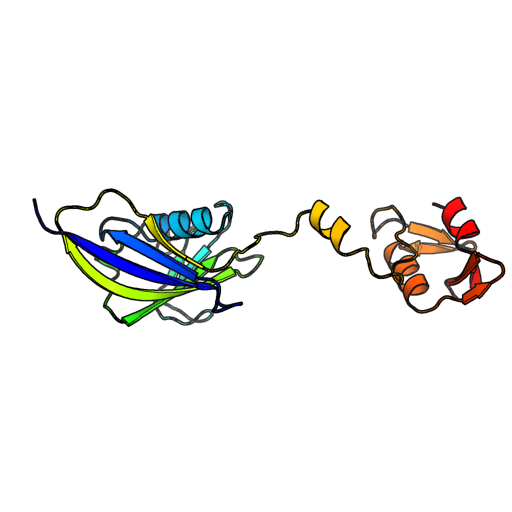.351 -11.107 -44.388 1.00 84.62 198 GLU A N 1
ATOM 1643 C CA . GLU A 1 198 ? 26.569 -11.740 -43.875 1.00 84.62 198 GLU A CA 1
ATOM 1644 C C . GLU A 1 198 ? 26.469 -12.036 -42.375 1.00 84.62 198 GLU A C 1
ATOM 1646 O O . GLU A 1 198 ? 26.826 -13.136 -41.960 1.00 84.62 198 GLU A O 1
ATOM 1651 N N . ILE A 1 199 ? 25.924 -11.111 -41.579 1.00 84.31 199 ILE A N 1
ATOM 1652 C CA . ILE A 1 199 ? 25.697 -11.299 -40.136 1.00 84.31 199 ILE A CA 1
ATOM 1653 C C . ILE A 1 199 ? 24.756 -12.487 -39.883 1.00 84.31 199 ILE A C 1
ATOM 1655 O O . ILE A 1 199 ? 25.080 -13.370 -39.091 1.00 84.31 199 ILE A O 1
ATOM 1659 N N . ASN A 1 200 ? 23.653 -12.583 -40.629 1.00 80.44 200 ASN A N 1
ATOM 1660 C CA . ASN A 1 200 ? 22.676 -13.674 -40.524 1.00 80.44 200 ASN A CA 1
ATOM 1661 C C . ASN A 1 200 ? 23.219 -15.055 -40.932 1.00 80.44 200 ASN A C 1
ATOM 1663 O O . ASN A 1 200 ? 22.547 -16.055 -40.711 1.00 80.44 200 ASN A O 1
ATOM 1667 N N . LYS A 1 201 ? 24.395 -15.134 -41.570 1.00 81.69 201 LYS A N 1
ATOM 1668 C CA . LYS A 1 201 ? 25.071 -16.411 -41.869 1.00 81.69 201 LYS A CA 1
ATOM 1669 C C . LYS A 1 201 ? 26.029 -16.854 -40.763 1.00 81.69 201 LYS A C 1
ATOM 1671 O O . LYS A 1 201 ? 26.478 -17.997 -40.796 1.00 81.69 201 LYS A O 1
ATOM 1676 N N . ILE A 1 202 ? 26.426 -15.929 -39.890 1.00 79.75 202 ILE A N 1
ATOM 1677 C CA . ILE A 1 202 ? 27.398 -16.156 -38.813 1.00 79.75 202 ILE A CA 1
ATOM 1678 C C . ILE A 1 202 ? 26.680 -16.535 -37.514 1.00 79.75 202 ILE A C 1
ATOM 1680 O O . ILE A 1 202 ? 27.230 -17.305 -36.726 1.00 79.75 202 ILE A O 1
ATOM 1684 N N . MET A 1 203 ? 25.475 -16.002 -37.314 1.00 72.62 203 MET A N 1
ATOM 1685 C CA . MET A 1 203 ? 24.544 -16.417 -36.261 1.00 72.62 203 MET A CA 1
ATOM 1686 C C . MET A 1 203 ? 23.840 -17.723 -36.621 1.00 72.62 203 MET A C 1
ATOM 1688 O O . MET A 1 203 ? 23.631 -18.538 -35.696 1.00 72.62 203 MET A O 1
#

Organism: NCBI:txid47311

Mean predicted aligned error: 14.34 Å

Sequence (203 aa):
MTKKEVYELKVVYDGDSEIFRVIKIREDHSLEDLAKTLLKSIKFDYDHMYLFNMDNNYYQGENTYERSLDSSKPSVKISLKDLALKKGMKFQLWYDFGDDWFFNITVLNIEKTTKFDKPRVMKSQGKLKQYQTFDDYEEDFNDENDLFALQGDPKDTVEINGKEILLSELLSQMNSSHEEIDDDYVFTVNGKKITLTEINKIM

Secondary structure (DSSP, 8-state):
---EEEEEEEEEESS-TT-EEEEEEETTSBHHHHHHHHHHHHT--S-S-EEEETTS-TTT-SSEEE--S-TTSPBTTSBGGGGT--TT-EEEEEE-TTTTEEEEEEEEEEEEES---S-EEEEEE----SS--HHHHHHH--STT------S-TT-EEEETTEEEEHHHHHHHHHH-EEEETTEEEEEETTEEEEHHHHHHH-

Nearest PDB structures (foldseek):
  2i1s-assembly1_A  TM=7.886E-01  e=4.670E-07  Methanosarcina mazei Go1
  2i1s-assembly2_B  TM=7.864E-01  e=8.622E-07  Methanosarcina mazei Go1
  3uqb-assembly1_A  TM=6.186E-01  e=1.519E+00  Saccharomyces cerevisiae S288C
  4n9f-assembly11_e  TM=5.771E-01  e=1.150E+00  Homo sapiens
  2i1j-assembly1_A  TM=5.934E-01  e=5.180E+00  Spodoptera frugiperda

InterPro domains:
  IPR012912 Plasmid pRiA4b, Orf3-like domain [PF07929] (6-127)
  IPR024047 MM3350-like superfamily [G3DSA:3.10.290.30] (1-176)
  IPR024047 MM3350-like superfamily [SSF159941] (5-134)

Solvent-accessible surface area (backbone atoms only — not compara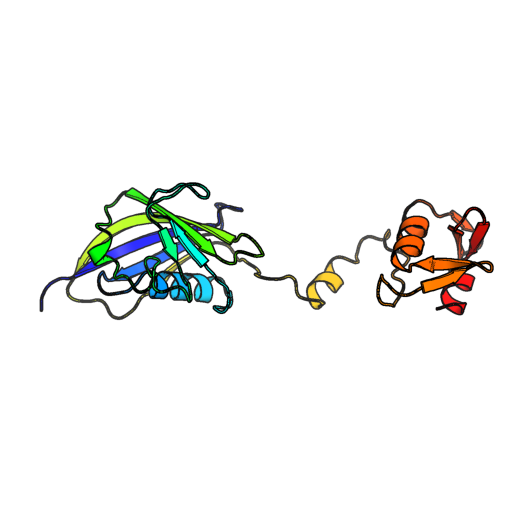ble to full-atom values): 12001 Å² total; per-residue (Å²): 131,75,64,41,51,33,38,33,33,39,38,28,36,67,95,41,78,73,27,34,38,29,36,38,39,47,30,84,42,26,51,47,55,50,50,55,54,50,28,60,74,46,68,40,80,88,84,67,46,36,33,36,26,61,64,57,39,99,88,77,44,87,54,49,25,32,62,62,90,59,83,89,53,51,48,26,78,46,38,46,63,79,65,72,77,48,72,72,43,52,27,32,38,45,38,32,86,89,78,65,46,43,30,44,32,33,30,71,39,76,44,78,40,77,80,78,93,72,72,45,77,78,44,80,38,72,85,63,75,84,66,87,49,81,76,55,60,68,70,68,74,74,55,98,76,73,84,70,85,75,88,76,60,58,84,41,69,46,74,56,97,91,39,79,41,41,43,50,55,52,49,52,38,52,75,70,48,70,45,84,53,95,96,38,45,37,25,54,56,97,89,39,82,47,41,50,74,58,52,68,72,73,108